Protein AF-A0A3M0CUB9-F1 (afdb_monomer)

Sequence (335 aa):
MVIRIESLTVENLRCFRGEHQLDLGRSDEPSIDVVFGSNGLGKTTLADSIQLCLTGEFDDEAPLVTYELVDELSPGEEVSAKVSAVISDSELGRRFRFTRKFQTSETRRGPVNSVDSLQVEEEENGDWVSTSSSEAINTVFPLPAFKFSKLDAESSVGVDDPWGGTSWSELVEAVGEAAAQQSAARGTELPEFFANNYDLGDEMIRRINDVLPKLDERDLYEVEERQDGLVARRKEDNSPAEMAHLSAGGQLIISHAAALVAGEVMPATPPLIGDTMFGRVDRPTRERMFEVIKQADRQVLLFSFDAELEGFDISPMFKLEQAGEGRESRIASVN

Secondary structure (DSSP, 8-state):
-BEEEEEEEEEEETTEEEEEEEE---SSS--EEEEE--TTSSHHHHHHHHHHHHT---SSSS-SB-HHHHHTPPTT-EEEEEEEEEEEETTTTEEEEEEEEEEEEEEBTEEEEEEPPPEEEEEETTEEEE--HHHHHHHH--GGGHHHHEEESS--BSS--TTSSB-HHHHHHHHHHHHHHHHHHHTPPPPGGGSSHHHHHHHHHHHHHHHHHHH-TT--EEEEEETTEEEEEETTT--EE-GGGS-HHHHHHHHHHHHHHHHHHSSSBPPEEEESTTTTS-HHHHHHHHHHHHTSSS-EEEEE-HHHHTT-S---SEEEEE-TTSS-EEEEE--

InterPro domains:
  IPR027417 P-loop containing nucleoside triphosphate hydrolase [G3DSA:3.40.50.300] (4-331)
  IPR027417 P-loop containing nucleoside triphosphate hydrolase [SSF52540] (4-309)
  IPR038729 Rad50/SbcC-type AAA domain [PF13476] (7-132)

Foldseek 3Di:
DEKDFQKKWKDQFAQAHGIDMDGDPPDPAADAAEEAEDPLLCLVVRLCLVLCQLPVDDDDFDDRGYPVVQVVDDAFDKDKMKMWIWMDDPVVRKIKIKMKMKMWGQHPVGIGIDIDDIWMFIQDPNDTHTDDSLLVCLQRPPNLLCLLQEAELPEFHCADDPVHHQHVQSLLVSLLVSQVSNCVSVVHDAPPLSVDSVSSSVVLLVQLLVCLCLLDVVSQWRWDADPRTIWTAGPPPRDTDRLVRDASQVRLSSRNSSSLSSQVSHPHRHEHEYENSQVRDDPVSLQSSVVVSSPRRYHYYYYYYDVSCPPPPDDHQWYWDDDPPDSHIDIDGPD

pLDDT: mean 91.47, std 7.46, range [54.34, 98.69]

Nearest PDB structures (foldseek):
  7z03-assembly1_C  TM=7.024E-01  e=1.366E-15  Escherichia coli
  8q72-assembly1_B  TM=3.887E-01  e=4.454E-04  Escherichia coli
  4eg9-assembly1_A  TM=7.459E-01  e=1.823E-01  Staphylococcus aureus subsp. aureus NCTC 8325
  8ass-assembly1_A  TM=4.397E-01  e=9.914E-01  Rhizobium sp. AAP43
  3ew1-assembly10_F  TM=4.155E-01  e=8.821E-01  Rhizobium etli CFN 42

Structure (mmCIF, N/CA/C/O backbone):
data_AF-A0A3M0CUB9-F1
#
_entry.id   AF-A0A3M0CUB9-F1
#
loop_
_atom_site.group_PDB
_atom_site.id
_atom_site.type_symbol
_atom_site.label_atom_id
_atom_site.label_alt_id
_atom_site.label_comp_id
_atom_site.label_asym_id
_atom_site.label_entity_id
_atom_site.label_seq_id
_atom_site.pdbx_PDB_ins_code
_atom_site.Cartn_x
_atom_site.Cartn_y
_atom_site.Cartn_z
_atom_site.occupancy
_atom_site.B_iso_or_equiv
_atom_site.auth_seq_id
_atom_site.auth_comp_id
_atom_site.auth_asym_id
_atom_site.auth_atom_id
_atom_site.pdbx_PDB_model_num
ATOM 1 N N . MET A 1 1 ? -2.649 -13.417 -10.994 1.00 63.34 1 MET A N 1
ATOM 2 C CA . MET A 1 1 ? -3.192 -13.818 -9.668 1.00 63.34 1 MET A CA 1
ATOM 3 C C . MET A 1 1 ? -3.474 -12.545 -8.912 1.00 63.34 1 MET A C 1
ATOM 5 O O . MET A 1 1 ? -2.557 -11.747 -8.779 1.00 63.34 1 MET A O 1
ATOM 9 N N . VAL A 1 2 ? -4.703 -12.338 -8.438 1.00 77.94 2 VAL A N 1
ATOM 10 C CA . VAL A 1 2 ? -5.084 -11.020 -7.922 1.00 77.94 2 VAL A CA 1
ATOM 11 C C . VAL A 1 2 ? -5.425 -11.117 -6.444 1.00 77.94 2 VAL A C 1
ATOM 13 O O . VAL A 1 2 ? -6.444 -11.706 -6.071 1.00 77.94 2 VAL A O 1
ATOM 16 N N . ILE A 1 3 ? -4.560 -10.528 -5.620 1.00 92.94 3 ILE A N 1
ATOM 17 C CA . ILE A 1 3 ? -4.918 -10.106 -4.269 1.00 92.94 3 ILE A CA 1
ATOM 18 C C . ILE A 1 3 ? -5.784 -8.856 -4.379 1.00 92.94 3 ILE A C 1
ATOM 20 O O . ILE A 1 3 ? -5.477 -7.960 -5.171 1.00 92.94 3 ILE A O 1
ATOM 24 N N . ARG A 1 4 ? -6.854 -8.781 -3.586 1.00 92.69 4 ARG A N 1
ATOM 25 C CA . ARG A 1 4 ? -7.759 -7.628 -3.583 1.00 92.69 4 ARG A CA 1
ATOM 26 C C . ARG A 1 4 ? -8.090 -7.168 -2.184 1.00 92.69 4 ARG A C 1
ATOM 28 O O . ARG A 1 4 ? -8.453 -7.974 -1.344 1.00 92.69 4 ARG A O 1
ATOM 35 N N . ILE A 1 5 ? -8.046 -5.864 -1.969 1.00 95.69 5 ILE A N 1
ATOM 36 C CA . ILE A 1 5 ? -8.708 -5.184 -0.865 1.00 95.69 5 ILE A CA 1
ATOM 37 C C . ILE A 1 5 ? -10.162 -4.974 -1.296 1.00 95.69 5 ILE A C 1
ATOM 39 O O . ILE A 1 5 ? -10.448 -4.167 -2.177 1.00 95.69 5 ILE A O 1
ATOM 43 N N . GLU A 1 6 ? -11.078 -5.723 -0.697 1.00 94.75 6 GLU A N 1
ATOM 44 C CA . GLU A 1 6 ? -12.511 -5.691 -1.019 1.00 94.75 6 GLU A CA 1
ATOM 45 C C . GLU A 1 6 ? -13.264 -4.629 -0.228 1.00 94.75 6 GLU A C 1
ATOM 47 O O . GLU A 1 6 ? -14.286 -4.109 -0.665 1.00 94.75 6 GLU A O 1
ATOM 52 N N . SER A 1 7 ? -12.780 -4.306 0.968 1.00 95.81 7 SER A N 1
ATOM 53 C CA . SER A 1 7 ? -13.365 -3.226 1.746 1.00 95.81 7 SER A CA 1
ATOM 54 C C . SER A 1 7 ? -12.355 -2.593 2.677 1.00 95.81 7 SER A C 1
ATOM 56 O O . SER A 1 7 ? -11.521 -3.296 3.251 1.00 95.81 7 SER A O 1
ATOM 58 N N . LEU A 1 8 ? -12.514 -1.295 2.899 1.00 97.94 8 LEU A N 1
ATOM 59 C CA . LEU A 1 8 ? -11.805 -0.528 3.912 1.00 97.94 8 LEU A CA 1
ATOM 60 C C . LEU A 1 8 ? -12.829 0.188 4.792 1.00 97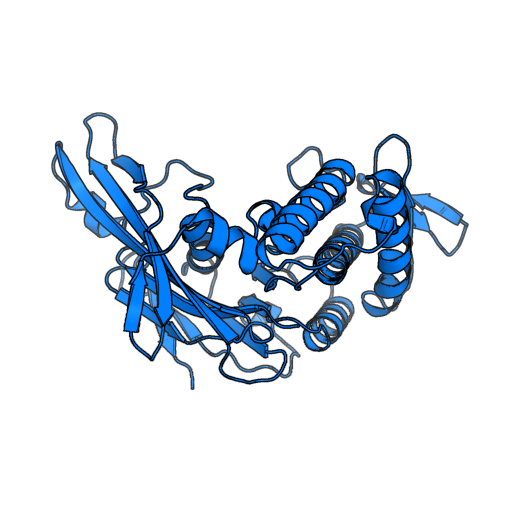.94 8 LEU A C 1
ATOM 62 O O . LEU A 1 8 ? -13.656 0.946 4.295 1.00 97.94 8 LEU A O 1
ATOM 66 N N . THR A 1 9 ? -12.773 -0.047 6.097 1.00 98.38 9 THR A N 1
ATOM 67 C CA . THR A 1 9 ? -13.603 0.632 7.095 1.00 98.38 9 THR A CA 1
ATOM 68 C C . THR A 1 9 ? -12.714 1.427 8.034 1.00 98.38 9 THR A C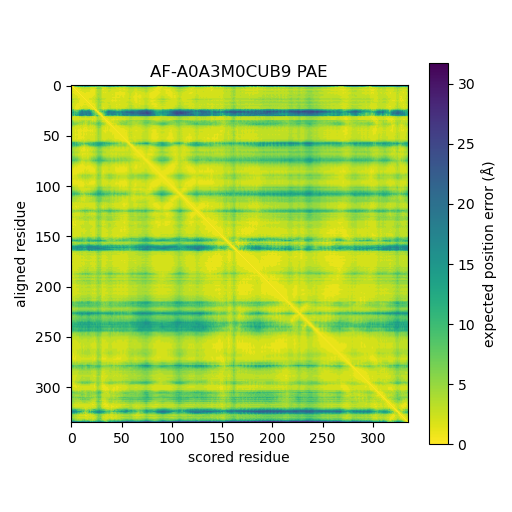 1
ATOM 70 O O . THR A 1 9 ? -11.787 0.871 8.624 1.00 98.38 9 THR A O 1
ATOM 73 N N . VAL A 1 10 ? -13.017 2.710 8.209 1.00 98.19 10 VAL A N 1
ATOM 74 C CA . VAL A 1 10 ? -12.358 3.590 9.178 1.00 98.19 10 VAL A CA 1
ATOM 75 C C . VAL A 1 10 ? -13.395 4.126 10.158 1.00 98.19 10 VAL A C 1
ATOM 77 O O . VAL A 1 10 ? -14.481 4.539 9.762 1.00 98.19 10 VAL A O 1
ATOM 80 N N . GLU A 1 11 ? -13.075 4.108 11.446 1.00 98.31 11 GLU A N 1
ATOM 81 C CA . GLU A 1 11 ? -13.929 4.638 12.506 1.00 98.31 11 GLU A CA 1
ATOM 82 C C . GLU A 1 11 ? -13.132 5.626 13.354 1.00 98.31 11 GLU A C 1
ATOM 84 O O . GLU A 1 11 ? -12.122 5.244 13.949 1.00 98.31 11 GLU A O 1
ATOM 89 N N . ASN A 1 12 ? -13.595 6.877 13.418 1.00 97.44 12 ASN A N 1
ATOM 90 C CA . ASN A 1 12 ? -12.970 7.962 14.187 1.00 97.44 12 ASN A CA 1
ATOM 91 C C . ASN A 1 12 ? -11.484 8.194 13.850 1.00 97.44 12 ASN A C 1
ATOM 93 O O . ASN A 1 12 ? -10.707 8.567 14.724 1.00 97.44 12 ASN A O 1
ATOM 97 N N . LEU A 1 13 ? -11.062 7.945 12.608 1.00 96.50 13 LEU A N 1
ATOM 98 C CA . LEU A 1 13 ? -9.662 8.035 12.190 1.00 96.50 13 LEU A CA 1
ATOM 99 C C . LEU A 1 13 ? -9.355 9.420 11.612 1.00 96.50 13 LEU A C 1
ATOM 101 O O . LEU A 1 13 ? -9.846 9.761 10.533 1.00 96.50 13 LEU A O 1
ATOM 105 N N . ARG A 1 14 ? -8.494 10.202 12.277 1.00 94.38 14 ARG A N 1
ATOM 106 C CA . ARG A 1 14 ? -8.108 11.564 11.856 1.00 94.38 14 ARG A CA 1
ATOM 107 C C . ARG A 1 14 ? -9.348 12.371 11.420 1.00 94.38 14 ARG A C 1
ATOM 109 O O . ARG A 1 14 ? -10.306 12.487 12.173 1.00 94.38 14 ARG A O 1
ATOM 116 N N . CYS A 1 15 ? -9.400 12.896 10.199 1.00 94.31 15 CYS A N 1
ATOM 117 C CA . CYS A 1 15 ? -10.545 13.686 9.729 1.00 94.31 15 CYS A CA 1
ATOM 118 C C . CYS A 1 15 ? -11.875 12.910 9.574 1.00 94.31 15 CYS A C 1
ATOM 120 O O . CYS A 1 15 ? -12.897 13.534 9.310 1.00 94.31 15 CYS A O 1
ATOM 122 N N . PHE A 1 16 ? -11.912 11.585 9.737 1.00 96.06 16 PHE A N 1
ATOM 123 C CA . PHE A 1 16 ? -13.124 10.775 9.570 1.00 96.06 16 PHE A CA 1
ATOM 124 C C . PHE A 1 16 ? -13.783 10.450 10.915 1.00 96.06 16 PHE A C 1
ATOM 126 O O . PHE A 1 16 ? -13.449 9.450 11.546 1.00 96.06 16 PHE A O 1
ATOM 133 N N . ARG A 1 17 ? -14.750 11.273 11.345 1.00 95.62 17 ARG A N 1
ATOM 134 C CA . ARG A 1 17 ? -15.575 11.002 12.538 1.00 95.62 17 ARG A CA 1
ATOM 135 C C . ARG A 1 17 ? -16.664 9.974 12.241 1.00 95.62 17 ARG A C 1
ATOM 137 O O . ARG A 1 17 ? -17.337 10.078 11.217 1.00 95.62 17 ARG A O 1
ATOM 144 N N . GLY A 1 18 ? -16.906 9.050 13.168 1.00 95.94 18 GLY A N 1
ATOM 145 C CA . GLY A 1 18 ? -17.855 7.953 12.982 1.00 95.94 18 GLY A CA 1
ATOM 146 C C . GLY A 1 18 ? -17.312 6.877 12.045 1.00 95.94 18 GLY A C 1
ATOM 147 O O . GLY A 1 18 ? -16.143 6.910 11.672 1.00 95.94 18 GLY A O 1
ATOM 148 N N . GLU A 1 19 ? -18.159 5.913 11.692 1.00 96.94 19 GLU A N 1
ATOM 149 C CA . GLU A 1 19 ? -17.799 4.798 10.813 1.00 96.94 19 GLU A CA 1
ATOM 150 C C . GLU A 1 19 ? -18.024 5.162 9.339 1.00 96.94 19 GLU A C 1
ATOM 152 O O . GLU A 1 19 ? -19.105 5.615 8.956 1.00 96.94 19 GLU A O 1
ATOM 157 N N . HIS A 1 20 ? -17.003 4.937 8.514 1.00 96.88 20 HIS A N 1
ATOM 158 C CA . HIS A 1 20 ? -17.052 5.081 7.061 1.00 96.88 20 HIS A CA 1
ATOM 159 C C . HIS A 1 20 ? -16.537 3.801 6.413 1.00 96.88 20 HIS A C 1
ATOM 161 O O . HIS A 1 20 ? -15.454 3.332 6.759 1.00 96.88 20 HIS A O 1
ATOM 167 N N . GLN A 1 21 ? -17.286 3.266 5.450 1.00 95.44 21 GLN A N 1
ATOM 168 C CA . GLN A 1 21 ? -16.942 2.047 4.720 1.00 95.44 21 GLN A CA 1
ATOM 169 C C . GLN A 1 21 ? -16.814 2.338 3.223 1.00 95.44 21 GLN A C 1
ATOM 171 O O . GLN A 1 21 ? -17.681 2.974 2.621 1.00 95.44 21 GLN A O 1
ATOM 176 N N . LEU A 1 22 ? -15.730 1.847 2.627 1.00 95.50 22 LEU A N 1
ATOM 177 C CA . LEU A 1 22 ? -15.496 1.824 1.192 1.00 95.50 22 LEU A CA 1
ATOM 178 C C . LEU A 1 22 ? -15.563 0.372 0.723 1.00 95.50 22 LEU A C 1
ATOM 180 O O . LEU A 1 22 ? -14.709 -0.425 1.103 1.00 95.50 22 LEU A O 1
ATOM 184 N N . ASP A 1 23 ? -16.548 0.046 -0.112 1.00 93.56 23 ASP A N 1
ATOM 185 C CA . ASP A 1 23 ? -16.611 -1.227 -0.839 1.00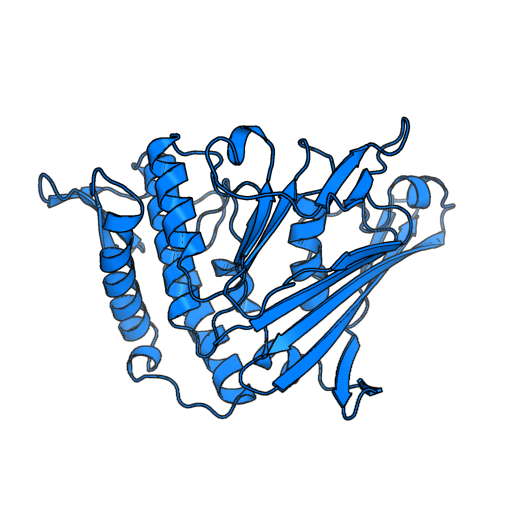 93.56 23 ASP A CA 1
ATOM 186 C C . ASP A 1 23 ? -15.824 -1.105 -2.151 1.00 93.56 23 ASP A C 1
ATOM 188 O O . ASP A 1 23 ? -16.242 -0.396 -3.074 1.00 93.56 23 ASP A O 1
ATOM 192 N N . LEU A 1 24 ? -14.686 -1.788 -2.209 1.00 92.00 24 LEU A N 1
ATOM 193 C CA . LEU A 1 24 ? -13.668 -1.744 -3.259 1.00 92.00 24 LEU A CA 1
ATOM 194 C C . LEU A 1 24 ? -13.668 -3.066 -4.050 1.00 92.00 24 LEU A C 1
ATOM 196 O O . LEU A 1 24 ? -14.335 -4.027 -3.668 1.00 92.00 24 LEU A O 1
ATOM 200 N N . GLY A 1 25 ? -12.940 -3.140 -5.166 1.00 79.38 25 GLY A N 1
ATOM 201 C CA . GLY A 1 25 ? -12.721 -4.404 -5.876 1.00 79.38 25 GLY A CA 1
ATOM 202 C C . GLY A 1 25 ? -13.998 -5.035 -6.443 1.00 79.38 25 GLY A C 1
ATOM 203 O O . GLY A 1 25 ? -14.136 -6.256 -6.443 1.00 79.38 25 GLY A O 1
ATOM 204 N N . ARG A 1 26 ? -14.953 -4.217 -6.918 1.00 68.25 26 ARG A N 1
ATOM 205 C CA . ARG A 1 26 ? -16.308 -4.652 -7.335 1.00 68.25 26 ARG A CA 1
ATOM 206 C C . ARG A 1 26 ? -16.363 -5.549 -8.588 1.00 68.25 26 ARG A C 1
ATOM 208 O O . ARG A 1 26 ? -17.462 -5.935 -8.988 1.00 68.25 26 ARG A O 1
ATOM 215 N N . SER A 1 27 ? -15.237 -5.871 -9.224 1.00 58.53 27 SER A N 1
ATOM 216 C CA . SER A 1 27 ? -15.186 -6.715 -10.425 1.00 58.53 27 SER A CA 1
ATOM 217 C C . SER A 1 27 ? -14.168 -7.841 -10.315 1.00 58.53 27 SER A C 1
ATOM 219 O O . SER A 1 27 ? -13.105 -7.671 -9.725 1.00 58.53 27 SER A O 1
ATOM 221 N N . ASP A 1 28 ? -14.453 -8.949 -10.999 1.00 54.34 28 ASP A N 1
ATOM 222 C CA . ASP A 1 28 ? -13.533 -10.079 -11.152 1.00 54.34 28 ASP A CA 1
ATOM 223 C C . ASP A 1 28 ? -12.343 -9.816 -12.091 1.00 54.34 28 ASP A C 1
ATOM 225 O O . ASP A 1 28 ? -11.442 -10.649 -12.172 1.00 54.34 28 ASP A O 1
ATOM 229 N N . GLU A 1 29 ? -12.279 -8.646 -12.726 1.00 57.09 29 GLU A N 1
ATOM 230 C CA . GLU A 1 29 ? -11.161 -8.192 -13.565 1.00 57.09 29 GLU A CA 1
ATOM 231 C C . GLU A 1 29 ? -10.229 -7.230 -12.798 1.00 57.09 29 GLU A C 1
ATOM 233 O O . GLU A 1 29 ? -10.653 -6.676 -11.776 1.00 57.09 29 GLU A O 1
ATOM 238 N N . PRO A 1 30 ? -8.969 -7.022 -13.243 1.00 62.91 30 PRO A N 1
ATOM 239 C CA . PRO A 1 30 ? -8.108 -5.962 -12.720 1.00 62.91 30 PRO A CA 1
ATOM 240 C C . PRO A 1 30 ? -8.859 -4.628 -12.690 1.00 62.91 30 PRO A C 1
ATOM 242 O O . PRO A 1 30 ? -9.276 -4.107 -13.724 1.00 62.91 30 PRO A O 1
ATOM 245 N N . SER A 1 31 ? -9.091 -4.115 -11.483 1.00 79.69 31 SER A N 1
ATOM 246 C CA . SER A 1 31 ? -9.922 -2.940 -11.251 1.00 79.69 31 SER A CA 1
ATOM 247 C C . SER A 1 31 ? -9.083 -1.783 -10.740 1.00 79.69 31 SER A C 1
ATOM 249 O O . SER A 1 31 ? -8.210 -1.949 -9.885 1.00 79.69 31 SER A O 1
ATOM 251 N N . ILE A 1 32 ? -9.385 -0.596 -11.258 1.00 90.88 32 ILE A N 1
ATOM 252 C CA . ILE A 1 32 ? -8.912 0.657 -10.688 1.00 90.88 32 ILE A CA 1
ATOM 253 C C . ILE A 1 32 ? -10.068 1.244 -9.875 1.00 90.88 32 ILE A C 1
ATOM 255 O O . ILE A 1 32 ? -11.033 1.757 -10.443 1.00 90.88 32 ILE A O 1
ATOM 259 N N . ASP A 1 33 ? -9.976 1.160 -8.551 1.00 92.69 33 ASP A N 1
ATOM 260 C CA . ASP A 1 33 ? -10.924 1.793 -7.640 1.00 92.69 33 ASP A CA 1
ATOM 261 C C . ASP A 1 33 ? -10.432 3.212 -7.327 1.00 92.69 33 ASP A C 1
ATOM 263 O O . ASP A 1 33 ? -9.334 3.409 -6.804 1.00 92.69 33 ASP A O 1
ATOM 267 N N . VAL A 1 34 ? -11.237 4.223 -7.655 1.00 93.81 34 VAL A N 1
ATOM 268 C CA . VAL A 1 34 ? -10.845 5.633 -7.504 1.00 93.81 34 VAL A CA 1
ATOM 269 C C . VAL A 1 34 ? -11.610 6.293 -6.359 1.00 93.81 34 VAL A C 1
ATOM 271 O O . VAL A 1 34 ? -12.845 6.353 -6.361 1.00 93.81 34 VAL A O 1
ATOM 274 N N . VAL A 1 35 ? -10.857 6.862 -5.418 1.00 94.56 35 VAL A N 1
ATOM 275 C CA . VAL A 1 35 ? -11.329 7.752 -4.354 1.00 94.56 35 VAL A CA 1
ATOM 276 C C . VAL A 1 35 ? -10.819 9.155 -4.658 1.00 94.56 35 VAL A C 1
ATOM 278 O O . VAL A 1 35 ? -9.614 9.401 -4.625 1.00 94.56 35 VAL A O 1
ATOM 281 N N . PHE A 1 36 ? -11.717 10.095 -4.951 1.00 93.06 36 PHE A N 1
ATOM 282 C CA . PHE A 1 36 ? -11.310 11.453 -5.311 1.00 93.06 36 PHE A CA 1
ATOM 283 C C . PHE A 1 36 ? -11.685 12.496 -4.263 1.00 93.06 36 PHE A C 1
ATOM 285 O O . PHE A 1 36 ? -12.723 12.409 -3.610 1.00 93.06 36 PHE A O 1
ATOM 292 N N . GLY A 1 37 ? -10.852 13.524 -4.121 1.00 91.44 37 GLY A N 1
ATOM 293 C CA . GLY A 1 37 ? -11.132 14.656 -3.245 1.00 91.44 37 GLY A CA 1
ATOM 294 C C . GLY A 1 37 ? -10.062 15.737 -3.314 1.00 91.44 37 GLY A C 1
ATOM 295 O O . GLY A 1 37 ? -8.914 15.482 -3.678 1.00 91.44 37 GLY A O 1
ATOM 296 N N . SER A 1 38 ? -10.416 16.959 -2.925 1.00 88.88 38 SER A N 1
ATOM 297 C CA . SER A 1 38 ? -9.458 18.062 -2.793 1.00 88.88 38 SER A CA 1
ATOM 298 C C . SER A 1 38 ? -8.366 17.761 -1.758 1.00 88.88 38 SER A C 1
ATOM 300 O O . SER A 1 38 ? -8.463 16.836 -0.944 1.00 88.88 38 SER A O 1
ATOM 302 N N . ASN A 1 39 ? -7.286 18.540 -1.784 1.00 87.06 39 ASN A N 1
ATOM 303 C CA . ASN A 1 39 ? -6.223 18.427 -0.785 1.00 87.06 39 ASN A CA 1
ATOM 304 C C . ASN A 1 39 ? -6.760 18.728 0.619 1.00 87.06 39 ASN A C 1
ATOM 306 O O . ASN A 1 39 ? -7.607 19.602 0.790 1.00 87.06 39 ASN A O 1
ATOM 310 N N . GLY A 1 40 ? -6.277 17.977 1.610 1.00 87.62 40 GLY A N 1
ATOM 311 C CA . GLY A 1 40 ? -6.705 18.107 3.006 1.00 87.62 40 GLY A CA 1
ATOM 312 C C . GLY A 1 40 ? -7.999 17.373 3.380 1.00 87.62 40 GLY A C 1
ATOM 313 O O . GLY A 1 40 ? -8.340 17.370 4.554 1.00 87.62 40 GLY A O 1
ATOM 314 N N . LEU A 1 41 ? -8.690 16.711 2.441 1.00 93.31 41 LEU A N 1
ATOM 315 C CA . LEU A 1 41 ? -9.924 15.951 2.728 1.00 93.31 41 LEU A CA 1
ATOM 316 C C . LEU A 1 41 ? -9.688 14.489 3.161 1.00 93.31 41 LEU A C 1
ATOM 318 O O . LEU A 1 41 ? -10.613 13.685 3.142 1.00 93.31 41 LEU A O 1
ATOM 322 N N . GLY A 1 42 ? -8.448 14.116 3.500 1.00 93.38 42 GLY A N 1
ATOM 323 C CA . GLY A 1 42 ? -8.147 12.787 4.049 1.00 93.38 42 GLY A CA 1
ATOM 324 C C . GLY A 1 42 ? -7.785 11.688 3.045 1.00 93.38 42 GLY A C 1
ATOM 325 O O . GLY A 1 42 ? -7.796 10.523 3.422 1.00 93.38 42 GLY A O 1
ATOM 326 N N . LYS A 1 43 ? -7.423 12.021 1.798 1.00 94.31 43 LYS A N 1
ATOM 327 C CA . LYS A 1 43 ? -6.936 11.044 0.796 1.00 94.31 43 LYS A CA 1
ATOM 328 C C . LYS A 1 43 ? -5.779 10.187 1.322 1.00 94.31 43 LYS A C 1
ATOM 330 O O . LYS A 1 43 ? -5.935 8.981 1.471 1.00 94.31 43 LYS A O 1
ATOM 335 N N . THR A 1 44 ? -4.688 10.844 1.710 1.00 93.56 44 THR A N 1
ATOM 336 C CA . THR A 1 44 ? -3.508 10.218 2.320 1.00 93.56 44 THR A CA 1
ATOM 337 C C . THR A 1 44 ? -3.875 9.459 3.593 1.00 93.56 44 THR A C 1
ATOM 339 O O . THR A 1 44 ? -3.429 8.344 3.789 1.00 93.56 44 THR A O 1
ATOM 342 N N . THR A 1 45 ? -4.806 9.977 4.409 1.00 94.94 45 THR A N 1
ATOM 343 C CA . THR A 1 45 ? -5.309 9.245 5.589 1.00 94.94 45 THR A CA 1
ATOM 344 C C . THR A 1 45 ? -5.941 7.901 5.222 1.00 94.94 45 THR A C 1
ATOM 346 O O . THR A 1 45 ? -5.698 6.921 5.918 1.00 94.94 45 THR A O 1
ATOM 349 N N . LEU A 1 46 ? -6.740 7.826 4.153 1.00 96.56 46 LEU A N 1
ATOM 350 C CA . LEU A 1 46 ? -7.320 6.557 3.706 1.00 96.56 46 LEU A CA 1
ATOM 351 C C . LEU A 1 46 ? -6.263 5.634 3.090 1.00 96.56 46 LEU A C 1
ATOM 353 O O . LEU A 1 46 ? -6.255 4.449 3.420 1.00 96.56 46 LEU A O 1
ATOM 357 N N . ALA A 1 47 ? -5.355 6.162 2.265 1.00 95.06 47 ALA A N 1
ATOM 358 C CA . ALA A 1 47 ? -4.245 5.391 1.702 1.00 95.06 47 ALA A CA 1
ATOM 359 C C . ALA A 1 47 ? -3.368 4.773 2.809 1.00 95.06 47 ALA A C 1
ATOM 361 O O . ALA A 1 47 ? -3.138 3.563 2.830 1.00 95.06 47 ALA A O 1
ATOM 362 N N . ASP A 1 48 ? -2.964 5.588 3.785 1.00 94.62 48 ASP A N 1
ATOM 363 C CA . ASP A 1 48 ? -2.152 5.192 4.938 1.00 94.62 48 ASP A CA 1
ATOM 364 C C . ASP A 1 48 ? -2.884 4.226 5.861 1.00 94.62 48 ASP A C 1
ATOM 366 O O . ASP A 1 48 ? -2.252 3.381 6.488 1.00 94.62 48 ASP A O 1
ATOM 370 N N . SER A 1 49 ? -4.215 4.320 5.955 1.00 96.62 49 SER A N 1
ATOM 371 C CA . SER A 1 49 ? -4.988 3.482 6.874 1.00 96.62 49 SER A CA 1
ATOM 372 C C . SER A 1 49 ? -4.825 1.985 6.587 1.00 96.62 49 SER A C 1
ATOM 374 O O . SER A 1 49 ? -4.864 1.184 7.519 1.00 96.62 49 SER A O 1
ATOM 376 N N . ILE A 1 50 ? -4.569 1.600 5.331 1.00 96.56 50 ILE A N 1
ATOM 377 C CA . ILE A 1 50 ? -4.296 0.208 4.950 1.00 96.56 50 ILE A CA 1
ATOM 378 C C . ILE A 1 50 ? -2.971 -0.254 5.571 1.00 96.56 50 ILE A C 1
ATOM 380 O O . ILE A 1 50 ? -2.933 -1.285 6.245 1.00 96.56 50 ILE A O 1
ATOM 384 N N . GLN A 1 51 ? -1.904 0.534 5.408 1.00 95.50 51 GLN A N 1
ATOM 385 C CA . GLN A 1 51 ? -0.602 0.269 6.025 1.00 95.50 51 GLN A CA 1
ATOM 386 C C . GLN A 1 51 ? -0.715 0.265 7.549 1.00 95.50 51 GLN A C 1
ATOM 388 O O . GLN A 1 51 ? -0.354 -0.721 8.182 1.00 95.50 51 GLN A O 1
ATOM 393 N N . LEU A 1 52 ? -1.332 1.294 8.128 1.00 95.44 52 LEU A N 1
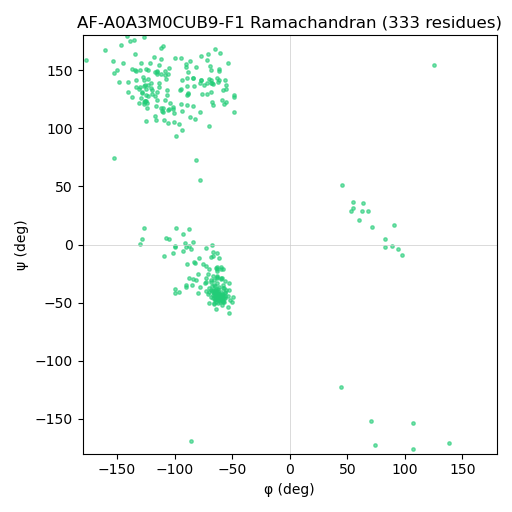ATOM 394 C CA . LEU A 1 52 ? -1.588 1.406 9.561 1.00 95.44 52 LEU A CA 1
ATOM 395 C C . LEU A 1 52 ? -2.362 0.193 10.108 1.00 95.44 52 LEU A C 1
ATOM 397 O O . LEU A 1 52 ? -2.068 -0.289 11.201 1.00 95.44 52 LEU A O 1
ATOM 401 N N . CYS A 1 53 ? -3.334 -0.341 9.364 1.00 97.56 53 CYS A N 1
ATOM 402 C CA . CYS A 1 53 ? -4.064 -1.543 9.758 1.00 97.56 53 CYS A CA 1
ATOM 403 C C . CYS A 1 53 ? -3.144 -2.773 9.811 1.00 97.56 53 CYS A C 1
ATOM 405 O O . CYS A 1 53 ? -3.188 -3.530 10.783 1.00 97.56 53 CYS A O 1
ATOM 407 N N . LEU A 1 54 ? -2.278 -2.971 8.814 1.00 97.06 54 LEU A N 1
ATOM 408 C CA . LEU A 1 54 ? -1.449 -4.176 8.698 1.00 97.06 54 LEU A CA 1
ATOM 409 C C . LEU A 1 54 ? -0.143 -4.117 9.504 1.00 97.06 54 LEU A C 1
ATOM 411 O O . LEU A 1 54 ? 0.253 -5.129 10.082 1.00 97.06 54 LEU A O 1
ATOM 415 N N . THR A 1 55 ? 0.486 -2.949 9.631 1.00 94.94 55 THR A N 1
ATOM 416 C CA . THR A 1 55 ? 1.761 -2.762 10.347 1.00 94.94 55 THR A CA 1
ATOM 417 C C . THR A 1 55 ? 1.541 -2.206 11.755 1.00 94.94 55 THR A C 1
ATOM 419 O O . THR A 1 55 ? 2.105 -2.718 12.723 1.00 94.94 55 THR A O 1
ATOM 422 N N . GLY A 1 56 ? 0.625 -1.245 11.911 1.00 94.19 56 GLY A N 1
ATOM 423 C CA . GLY A 1 56 ? 0.483 -0.420 13.121 1.00 94.19 56 GLY A CA 1
ATOM 424 C C . GLY A 1 56 ? 1.439 0.758 13.178 1.00 94.19 56 GLY A C 1
ATOM 425 O O . GLY A 1 56 ? 1.492 1.437 14.199 1.00 94.19 56 GLY A O 1
ATOM 426 N N . GLU A 1 57 ? 2.200 0.965 12.112 1.00 90.12 57 GLU A N 1
ATOM 427 C CA . GLU A 1 57 ? 3.148 2.059 11.971 1.00 90.12 57 GLU A CA 1
ATOM 428 C C . GLU A 1 57 ? 2.446 3.284 11.382 1.00 90.12 57 GLU A C 1
ATOM 430 O O . GLU A 1 57 ? 1.488 3.163 10.614 1.00 90.12 57 GLU A O 1
ATOM 435 N N . PHE A 1 58 ? 2.920 4.463 11.774 1.00 83.00 58 PHE A N 1
ATOM 436 C CA . PHE A 1 58 ? 2.437 5.758 11.312 1.00 83.00 58 PHE A CA 1
ATOM 437 C C . PHE A 1 58 ? 3.586 6.772 11.341 1.00 83.00 58 PHE A C 1
ATOM 439 O O . PHE A 1 58 ? 4.497 6.658 12.162 1.00 83.00 58 PHE A O 1
ATOM 446 N N . ASP A 1 59 ? 3.527 7.753 10.442 1.00 74.94 59 ASP A N 1
ATOM 447 C CA . ASP A 1 59 ? 4.678 8.598 10.090 1.00 74.94 59 ASP A CA 1
ATOM 448 C C . ASP A 1 59 ? 4.816 9.883 10.932 1.00 74.94 59 ASP A C 1
ATOM 450 O O . ASP A 1 59 ? 5.731 10.679 10.714 1.00 74.94 59 ASP A O 1
ATOM 454 N N . ASP A 1 60 ? 3.927 10.123 11.901 1.00 83.44 60 ASP A N 1
ATOM 455 C CA . ASP A 1 60 ? 3.907 11.359 12.695 1.00 83.44 60 ASP A CA 1
ATOM 456 C C . ASP A 1 60 ? 3.448 11.140 14.144 1.00 83.44 60 ASP A C 1
ATOM 458 O O . ASP A 1 60 ? 3.018 10.064 14.516 1.00 83.44 60 ASP A O 1
ATOM 462 N N . GLU A 1 61 ? 3.543 12.156 15.003 1.00 84.50 61 GLU A N 1
ATOM 463 C CA . GLU A 1 61 ? 3.012 12.095 16.378 1.00 84.50 61 GLU A CA 1
ATOM 464 C C . GLU A 1 61 ? 1.572 12.636 16.475 1.00 84.50 61 GLU A C 1
ATOM 466 O O . GLU A 1 61 ? 1.057 12.853 17.575 1.00 84.50 61 GLU A O 1
ATOM 471 N N . ALA A 1 62 ? 0.909 12.907 15.344 1.00 89.62 62 ALA A N 1
ATOM 472 C CA . ALA A 1 62 ? -0.422 13.493 15.366 1.00 89.62 62 ALA A CA 1
ATOM 473 C C . ALA A 1 62 ? -1.444 12.487 15.925 1.00 89.62 62 ALA A C 1
ATOM 475 O O . ALA A 1 62 ? -1.290 11.276 15.752 1.00 89.62 62 ALA A O 1
ATOM 476 N N . PRO A 1 63 ? -2.516 12.959 16.584 1.00 91.88 63 PRO A N 1
ATOM 477 C CA . PRO A 1 63 ? -3.603 12.094 17.018 1.00 91.88 63 PRO A CA 1
ATOM 478 C C . PRO A 1 63 ? -4.106 11.165 15.908 1.00 91.88 63 PRO A C 1
ATOM 480 O O . PRO A 1 63 ? -4.456 11.617 14.815 1.00 91.88 63 PRO A O 1
ATOM 483 N N . LEU A 1 64 ? -4.150 9.862 16.197 1.00 93.50 64 LEU A N 1
ATOM 484 C CA . LEU A 1 64 ? -4.759 8.879 15.296 1.00 93.50 64 LEU A CA 1
ATOM 485 C C . LEU A 1 64 ? -6.284 8.994 15.317 1.00 93.50 64 LEU A C 1
ATOM 487 O O . LEU A 1 64 ? -6.940 8.782 14.296 1.00 93.50 64 LEU A O 1
ATOM 491 N N . VAL A 1 65 ? -6.844 9.355 16.472 1.00 95.88 65 VAL A N 1
ATOM 492 C CA . VAL A 1 65 ? -8.277 9.590 16.625 1.00 95.88 65 VAL A CA 1
ATOM 493 C C . VAL A 1 65 ? -8.654 10.989 16.142 1.00 95.88 65 VAL A C 1
ATOM 495 O O . VAL A 1 65 ? -7.839 11.911 16.165 1.00 95.88 65 VAL A O 1
ATOM 498 N N . THR A 1 66 ? -9.898 11.152 15.694 1.00 94.56 66 THR A N 1
ATOM 499 C CA . THR A 1 66 ? -10.444 12.427 15.231 1.00 94.56 66 THR A CA 1
ATOM 500 C C . THR A 1 66 ? -10.174 13.582 16.180 1.00 94.56 66 THR A C 1
ATOM 502 O O . THR A 1 66 ? -10.489 13.502 17.365 1.00 94.56 66 THR A O 1
ATOM 505 N N . TYR A 1 67 ? -9.633 14.673 15.629 1.00 90.00 67 TYR A N 1
ATOM 506 C CA . TYR A 1 67 ? -9.208 15.851 16.385 1.00 90.00 67 TYR A CA 1
ATOM 507 C C . TYR A 1 67 ? -10.323 16.399 17.271 1.00 90.00 67 TYR A C 1
ATOM 509 O O . TYR A 1 67 ? -10.091 16.654 18.441 1.00 90.00 67 TYR A O 1
ATOM 517 N N . GLU A 1 68 ? -11.541 16.500 16.749 1.00 91.31 68 GLU A N 1
ATOM 518 C CA . GLU A 1 68 ? -12.703 16.977 17.493 1.00 91.31 68 GLU A CA 1
ATOM 519 C C . GLU A 1 68 ? -13.033 16.084 18.701 1.00 91.31 68 GL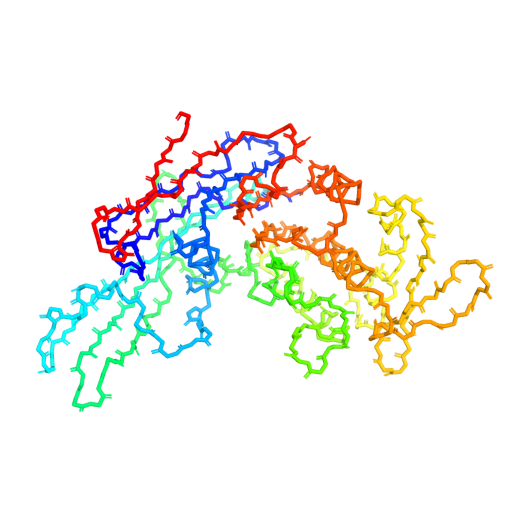U A C 1
ATOM 521 O O . GLU A 1 68 ? -13.402 16.597 19.750 1.00 91.31 68 GLU A O 1
ATOM 526 N N . LEU A 1 69 ? -12.857 14.761 18.592 1.00 94.50 69 LEU A N 1
ATOM 527 C CA . LEU A 1 69 ? -13.047 13.845 19.724 1.00 94.50 69 LEU A CA 1
ATOM 528 C C . LEU A 1 69 ? -11.918 13.959 20.753 1.00 94.50 69 LEU A C 1
ATOM 530 O O . LEU A 1 69 ? -12.149 13.759 21.941 1.00 94.50 69 LEU A O 1
ATOM 534 N N . VAL A 1 70 ? -10.703 14.266 20.301 1.00 93.56 70 VAL A N 1
ATOM 535 C CA . VAL A 1 70 ? -9.541 14.482 21.172 1.00 93.56 70 VAL A CA 1
ATOM 536 C C . VAL A 1 70 ? -9.658 15.817 21.910 1.00 93.56 70 VAL A C 1
ATOM 538 O O . VAL A 1 70 ? -9.393 15.871 23.105 1.00 93.56 70 VAL A O 1
ATOM 541 N N . ASP A 1 71 ? -10.132 16.868 21.240 1.00 91.56 71 ASP A N 1
ATOM 542 C CA . ASP A 1 71 ? -10.381 18.192 21.828 1.00 91.56 71 ASP A CA 1
ATOM 543 C C . ASP A 1 71 ? -11.474 18.152 22.920 1.00 91.56 71 ASP A C 1
ATOM 545 O O . ASP A 1 71 ? -11.520 19.023 23.792 1.00 91.56 71 ASP A O 1
ATOM 549 N N . GLU A 1 72 ? -12.353 17.144 22.884 1.00 93.50 72 GLU A N 1
ATOM 550 C CA . GLU A 1 72 ? -13.378 16.880 23.901 1.00 93.50 72 GLU A CA 1
ATOM 551 C C . GLU A 1 72 ? -12.814 16.179 25.162 1.00 93.50 72 GLU A C 1
ATOM 553 O O . GLU A 1 72 ? -13.513 16.120 26.178 1.00 93.50 72 GLU A O 1
ATOM 558 N N . LEU A 1 73 ? -11.568 15.678 25.141 1.00 93.44 73 LEU A N 1
ATOM 559 C CA . LEU A 1 73 ? -10.971 14.930 26.254 1.00 93.44 73 LEU A CA 1
ATOM 560 C C . LEU A 1 73 ? -10.509 15.821 27.413 1.00 93.44 73 LEU A C 1
ATOM 562 O O . LEU A 1 73 ? -9.865 16.859 27.253 1.00 93.44 73 LEU A O 1
ATOM 566 N N . SER A 1 74 ? -10.726 15.325 28.627 1.00 92.38 74 SER A N 1
ATOM 567 C CA . SER A 1 74 ? -10.045 15.787 29.835 1.00 92.38 74 SER A CA 1
ATOM 568 C C . SER A 1 74 ? -8.755 14.990 30.086 1.00 92.38 74 SER A C 1
ATOM 570 O O . SER A 1 74 ? -8.660 13.824 29.705 1.00 92.38 74 SER A O 1
ATOM 572 N N . PRO A 1 75 ? -7.756 15.547 30.803 1.00 89.94 75 PRO A N 1
ATOM 573 C CA . PRO A 1 75 ? -6.532 14.813 31.122 1.00 89.94 75 PRO A CA 1
ATOM 574 C C . PRO A 1 75 ? -6.800 13.486 31.848 1.00 89.94 75 PRO A C 1
ATOM 576 O O . PRO A 1 75 ? -7.357 13.475 32.949 1.00 89.94 75 PRO A O 1
ATOM 579 N N . GLY A 1 76 ? -6.326 12.385 31.265 1.00 89.69 76 GLY A N 1
ATOM 580 C CA . GLY A 1 76 ? -6.555 11.017 31.738 1.00 89.69 76 GLY A CA 1
ATOM 581 C C . GLY A 1 76 ? -7.739 10.299 31.084 1.00 89.69 76 GLY A C 1
ATOM 582 O O . GLY A 1 76 ? -7.939 9.123 31.375 1.00 89.69 76 GLY A O 1
ATOM 583 N N . GLU A 1 77 ? -8.500 10.976 30.223 1.00 93.75 77 GLU A N 1
ATOM 584 C CA . GLU A 1 77 ? -9.493 10.353 29.350 1.00 93.75 77 GLU A CA 1
ATOM 585 C C . GLU A 1 77 ? -8.846 9.883 28.041 1.00 93.75 77 GLU A C 1
ATOM 587 O O . GLU A 1 77 ? -7.782 10.358 27.629 1.00 93.75 77 GLU A O 1
ATOM 592 N N . GLU A 1 78 ? -9.504 8.927 27.394 1.00 95.31 78 GLU A N 1
ATOM 593 C CA . GLU A 1 78 ? -9.080 8.344 26.128 1.00 95.31 78 GLU A CA 1
ATOM 594 C C . GLU A 1 78 ? -10.272 8.173 25.190 1.00 95.31 78 GLU A C 1
ATOM 596 O O . GLU A 1 78 ? -11.409 7.964 25.621 1.00 95.31 78 GLU A O 1
ATOM 601 N N . VAL A 1 79 ? -9.992 8.229 23.895 1.00 97.31 79 VAL A N 1
ATOM 602 C CA . VAL A 1 79 ? -10.933 7.878 22.832 1.00 97.31 79 VAL A CA 1
ATOM 603 C C . VAL A 1 79 ? -10.261 6.901 21.874 1.00 97.31 79 VAL A C 1
ATOM 605 O O . VAL A 1 79 ? -9.033 6.835 21.809 1.00 97.31 79 VAL A O 1
ATOM 608 N N . SER A 1 80 ? -11.052 6.111 21.149 1.00 97.31 80 SER A N 1
ATOM 609 C CA . SER A 1 80 ? -10.550 5.075 20.246 1.00 97.31 80 SER A CA 1
ATOM 610 C C . SER A 1 80 ? -10.910 5.311 18.784 1.00 97.31 80 SER A C 1
ATOM 612 O O . SER A 1 80 ? -12.011 5.772 18.473 1.00 97.31 80 SER A O 1
ATOM 614 N N . ALA A 1 81 ? -10.017 4.868 17.904 1.00 97.81 81 ALA A N 1
ATOM 615 C CA . ALA A 1 81 ? -10.247 4.703 16.475 1.00 97.81 81 ALA A CA 1
ATOM 616 C C . ALA A 1 81 ? -10.085 3.232 16.082 1.00 97.81 81 ALA A C 1
ATOM 618 O O . ALA A 1 81 ? -9.471 2.434 16.797 1.00 97.81 81 ALA A O 1
ATOM 619 N N . LYS A 1 82 ? -10.627 2.868 14.924 1.00 98.44 82 LYS A N 1
ATOM 620 C CA . LYS A 1 82 ? -10.547 1.512 14.375 1.00 98.44 82 LYS A CA 1
ATOM 621 C C . LYS A 1 82 ? -10.332 1.590 12.873 1.00 98.44 82 LYS A C 1
ATOM 623 O O . LYS A 1 82 ? -10.965 2.395 12.198 1.00 98.44 82 LYS A O 1
ATOM 628 N N . VAL A 1 83 ? -9.481 0.716 12.353 1.00 98.50 83 VAL A N 1
ATOM 629 C CA . VAL A 1 83 ? -9.380 0.458 10.916 1.00 98.50 83 VAL A CA 1
ATOM 630 C C . VAL A 1 83 ? -9.574 -1.029 10.682 1.00 98.50 83 VAL A C 1
ATOM 632 O O . VAL A 1 83 ? -8.975 -1.851 11.380 1.00 98.50 83 VAL A O 1
ATOM 635 N N . SER A 1 84 ? -10.406 -1.374 9.706 1.00 98.50 84 SER A N 1
ATOM 636 C CA . SER A 1 84 ? -10.582 -2.746 9.248 1.00 98.50 84 SER A CA 1
ATOM 637 C C . SER A 1 84 ? -10.474 -2.832 7.734 1.00 98.50 84 SER A C 1
ATOM 639 O O . SER A 1 84 ? -11.050 -2.011 7.026 1.00 98.50 84 SER A O 1
ATOM 641 N N . ALA A 1 85 ? -9.747 -3.830 7.244 1.00 98.38 85 ALA A N 1
ATOM 642 C CA . ALA A 1 85 ? -9.631 -4.126 5.825 1.00 98.38 85 ALA A CA 1
ATOM 643 C C . ALA A 1 85 ? -9.988 -5.590 5.575 1.00 98.38 85 ALA A C 1
ATOM 645 O O . ALA A 1 85 ? -9.554 -6.473 6.315 1.00 98.38 85 ALA A O 1
ATOM 646 N N . VAL A 1 86 ? -10.764 -5.847 4.526 1.00 97.94 86 VAL A N 1
ATOM 647 C CA . VAL A 1 86 ? -11.015 -7.206 4.040 1.00 97.94 86 VAL A CA 1
ATOM 648 C C . VAL A 1 86 ? -10.178 -7.413 2.792 1.00 97.94 86 VAL A C 1
ATOM 650 O O . VAL A 1 86 ? -10.310 -6.643 1.842 1.00 97.94 86 VAL A O 1
ATOM 653 N N . ILE A 1 87 ? -9.306 -8.419 2.814 1.00 97.19 87 ILE A N 1
ATOM 654 C CA . ILE A 1 87 ? -8.394 -8.730 1.715 1.00 97.19 87 ILE A CA 1
ATOM 655 C C . ILE A 1 87 ? -8.592 -10.184 1.299 1.00 97.19 87 ILE A C 1
ATOM 657 O O . ILE A 1 87 ? -8.557 -11.083 2.144 1.00 97.19 87 ILE A O 1
ATOM 661 N N . SER A 1 88 ? -8.795 -10.417 0.008 1.00 94.69 88 SER A N 1
ATOM 662 C CA . SER A 1 88 ? -8.974 -11.743 -0.568 1.00 94.69 88 SER A CA 1
ATOM 663 C C . SER A 1 88 ? -7.835 -12.144 -1.486 1.00 94.69 88 SER A C 1
ATOM 665 O O . SER A 1 88 ? -7.137 -11.321 -2.082 1.00 94.69 88 SER A O 1
ATOM 667 N N . ASP A 1 89 ? -7.682 -13.456 -1.583 1.00 93.69 89 ASP A N 1
ATOM 668 C CA . ASP A 1 89 ? -6.834 -14.150 -2.525 1.00 93.69 89 ASP A CA 1
ATOM 669 C C . ASP A 1 89 ? -7.708 -14.996 -3.448 1.00 93.69 89 ASP A C 1
ATOM 671 O O . ASP A 1 89 ? -8.257 -16.026 -3.045 1.00 93.69 89 ASP A O 1
ATOM 675 N N . SER A 1 90 ? -7.830 -14.550 -4.697 1.00 88.56 90 SER A N 1
ATOM 676 C CA . SER A 1 90 ? -8.660 -15.215 -5.703 1.00 88.56 90 SER A CA 1
ATOM 677 C C . SER A 1 90 ? -8.148 -16.600 -6.113 1.00 88.56 90 SER A C 1
ATOM 679 O O . SER A 1 90 ? -8.952 -17.442 -6.507 1.00 88.56 90 SER A O 1
ATOM 681 N N . GLU A 1 91 ? -6.844 -16.865 -6.010 1.00 90.12 91 GLU A N 1
ATOM 682 C CA . GLU A 1 91 ? -6.260 -18.155 -6.392 1.00 90.12 91 GLU A CA 1
ATOM 683 C C . GLU A 1 91 ? -6.462 -19.203 -5.297 1.00 90.12 91 GLU A C 1
ATOM 685 O O . GLU A 1 91 ? -6.821 -20.346 -5.581 1.00 90.12 91 GLU A O 1
ATOM 690 N N . LEU A 1 92 ? -6.278 -18.802 -4.037 1.00 92.81 92 LEU A N 1
ATOM 691 C CA . LEU A 1 92 ? -6.478 -19.693 -2.893 1.00 92.81 92 LEU A CA 1
ATOM 692 C C . LEU A 1 92 ? -7.944 -19.795 -2.457 1.00 92.81 92 LEU A C 1
ATOM 694 O O . LEU A 1 92 ? -8.281 -20.686 -1.678 1.00 92.81 92 LEU A O 1
ATOM 698 N N . GLY A 1 93 ? -8.807 -18.886 -2.918 1.00 92.88 93 GLY A N 1
ATOM 699 C CA . GLY A 1 93 ? -10.187 -18.777 -2.445 1.00 92.88 93 GLY A CA 1
ATOM 700 C C . GLY A 1 93 ? -10.269 -18.426 -0.957 1.00 92.88 93 GLY A C 1
ATOM 701 O O . GLY A 1 93 ? -11.210 -18.841 -0.283 1.00 92.88 93 GLY A O 1
ATOM 702 N N . ARG A 1 94 ? -9.263 -17.711 -0.437 1.00 94.56 94 ARG A N 1
ATOM 703 C CA . ARG A 1 94 ? -9.152 -17.323 0.976 1.00 94.56 94 ARG A CA 1
ATOM 704 C C . ARG A 1 94 ? -9.475 -15.849 1.136 1.00 94.56 94 ARG A C 1
ATOM 706 O O . ARG A 1 94 ? -9.150 -15.033 0.273 1.00 94.56 94 ARG A O 1
ATOM 713 N N . ARG A 1 95 ? -10.079 -15.498 2.265 1.00 96.94 95 ARG A N 1
ATOM 714 C CA . ARG A 1 95 ? -10.476 -14.126 2.568 1.00 96.94 95 ARG A CA 1
ATOM 715 C C . ARG A 1 95 ? -10.213 -13.823 4.028 1.00 96.94 95 ARG A C 1
ATOM 717 O O . ARG A 1 95 ? -10.618 -14.582 4.902 1.00 96.94 95 ARG A O 1
ATOM 724 N N . PHE A 1 96 ? -9.562 -12.696 4.276 1.00 98.25 96 PHE A N 1
ATOM 725 C CA . PHE A 1 96 ? -9.123 -12.295 5.602 1.00 98.25 96 PHE A CA 1
ATOM 726 C C . PHE A 1 96 ? -9.689 -10.932 5.964 1.00 98.25 96 PHE A C 1
ATOM 728 O O . PHE A 1 96 ? -9.665 -10.007 5.154 1.00 98.25 96 PHE A O 1
ATOM 735 N N . ARG A 1 97 ? -10.150 -10.788 7.204 1.00 98.62 97 ARG A N 1
ATOM 736 C CA . ARG A 1 97 ? -10.485 -9.506 7.811 1.00 98.62 97 ARG A CA 1
ATOM 737 C C . ARG A 1 97 ? -9.390 -9.137 8.791 1.00 98.62 97 ARG A C 1
ATOM 739 O O . ARG A 1 97 ? -9.213 -9.788 9.816 1.00 98.62 97 ARG A O 1
ATOM 746 N N . PHE A 1 98 ? -8.714 -8.041 8.500 1.00 98.69 98 PHE A N 1
ATOM 747 C CA . PHE A 1 98 ? -7.759 -7.397 9.384 1.00 98.69 98 PHE A CA 1
ATOM 748 C C . PHE A 1 98 ? -8.482 -6.307 10.163 1.00 98.69 98 PHE A C 1
ATOM 750 O O . PHE A 1 98 ? -9.255 -5.542 9.590 1.00 98.69 98 PHE A O 1
ATOM 757 N N . THR A 1 99 ? -8.267 -6.239 11.473 1.00 98.69 99 THR A N 1
ATOM 758 C CA . THR A 1 99 ? -8.813 -5.178 12.323 1.00 98.69 99 THR A CA 1
ATOM 759 C C . THR A 1 99 ? -7.755 -4.703 13.299 1.00 98.69 99 THR A C 1
ATOM 761 O O . THR A 1 99 ? -7.203 -5.491 14.068 1.00 98.69 99 THR A O 1
ATOM 764 N N . ARG A 1 100 ? -7.520 -3.393 13.320 1.00 98.00 100 ARG A N 1
ATOM 765 C CA . ARG A 1 100 ? -6.657 -2.747 14.305 1.00 98.00 100 ARG A CA 1
ATOM 766 C C . ARG A 1 100 ? -7.403 -1.629 15.012 1.00 98.00 100 ARG A C 1
ATOM 768 O O . ARG A 1 100 ? -8.148 -0.873 14.388 1.00 98.00 100 ARG A O 1
ATOM 775 N N . LYS A 1 101 ? -7.212 -1.562 16.327 1.00 98.00 101 LYS A N 1
ATOM 776 C CA . LYS A 1 101 ? -7.726 -0.496 17.182 1.00 98.00 101 LYS A CA 1
ATOM 777 C C . LYS A 1 101 ? -6.577 0.386 17.641 1.00 98.00 101 LYS A C 1
ATOM 779 O O . LYS A 1 101 ? -5.444 -0.068 17.793 1.00 98.00 101 LYS A O 1
ATOM 784 N N . PHE A 1 102 ? -6.904 1.646 17.849 1.00 94.81 102 PHE A N 1
ATOM 785 C CA . PHE A 1 102 ? -5.987 2.687 18.277 1.00 94.81 102 PHE A CA 1
ATOM 786 C C . PHE A 1 102 ? -6.659 3.455 19.398 1.00 94.81 102 PHE A C 1
ATOM 788 O O . PHE A 1 102 ? -7.885 3.598 19.392 1.00 94.81 102 PHE A O 1
ATOM 795 N N . GLN A 1 103 ? -5.874 3.981 20.328 1.00 95.25 103 GLN A N 1
ATOM 796 C CA . GLN A 1 103 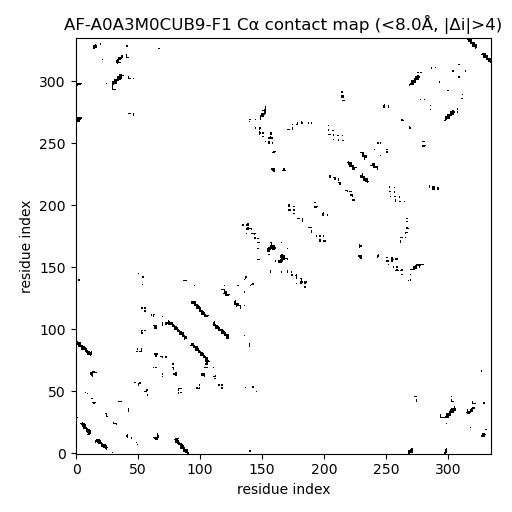? -6.382 4.897 21.338 1.00 95.25 103 GLN A CA 1
ATOM 797 C C . GLN A 1 103 ? -5.550 6.172 21.322 1.00 95.25 103 GLN A C 1
ATOM 799 O O . GLN A 1 103 ? -4.333 6.128 21.158 1.00 95.25 103 GLN A O 1
ATOM 804 N N . THR A 1 104 ? -6.207 7.310 21.509 1.00 95.69 104 THR A N 1
ATOM 805 C CA . THR A 1 104 ? -5.545 8.579 21.805 1.00 95.69 104 THR A CA 1
ATOM 806 C C . THR A 1 104 ? -5.974 9.000 23.202 1.00 95.69 104 THR A C 1
ATOM 808 O O . THR A 1 104 ? -7.167 9.099 23.489 1.00 95.69 104 THR A O 1
ATOM 811 N N . SER A 1 105 ? -4.992 9.226 24.071 1.00 93.88 105 SER A N 1
ATOM 812 C CA . SER A 1 105 ? -5.195 9.641 25.461 1.00 93.88 105 SER A CA 1
ATOM 813 C C . SER A 1 105 ? -4.673 11.054 25.679 1.00 93.88 105 SER A C 1
ATOM 815 O O . SER A 1 105 ? -3.572 11.382 25.234 1.00 93.88 105 SER A O 1
ATOM 817 N N . GLU A 1 106 ? -5.438 11.893 26.379 1.00 93.31 106 GLU A N 1
ATOM 818 C CA . GLU A 1 106 ? -4.997 13.252 26.693 1.00 93.31 106 GLU A CA 1
ATOM 819 C C . GLU A 1 106 ? -4.115 13.238 27.945 1.00 93.31 106 GLU A C 1
ATOM 821 O O . GLU A 1 106 ? -4.537 12.860 29.046 1.00 93.31 106 GLU A O 1
ATOM 826 N N . THR A 1 107 ? -2.862 13.668 27.793 1.00 90.19 107 THR A N 1
ATOM 827 C CA . THR A 1 107 ? -1.903 13.761 28.898 1.00 90.19 107 THR A CA 1
ATOM 828 C C . THR A 1 107 ? -1.582 15.217 29.218 1.00 90.19 107 THR A C 1
ATOM 830 O O . THR A 1 107 ? -1.831 16.130 28.445 1.00 90.19 107 THR A O 1
ATOM 833 N N . ARG A 1 108 ? -0.903 15.480 30.342 1.00 87.69 108 ARG A N 1
ATOM 834 C CA . ARG A 1 108 ? -0.435 16.847 30.666 1.00 87.69 108 ARG A CA 1
ATOM 835 C C . ARG A 1 108 ? 0.549 17.439 29.645 1.00 87.69 108 ARG A C 1
ATOM 837 O O . ARG A 1 108 ? 0.906 18.607 29.777 1.00 87.69 108 ARG A O 1
ATOM 844 N N . ARG A 1 109 ? 1.068 16.628 28.719 1.00 86.69 109 ARG A N 1
ATOM 845 C CA . ARG A 1 109 ? 2.009 17.030 27.666 1.00 86.69 109 ARG A CA 1
ATOM 846 C C . ARG A 1 109 ? 1.357 17.055 26.278 1.00 86.69 109 ARG A C 1
ATOM 848 O O . ARG A 1 109 ? 2.073 17.302 25.316 1.00 86.69 109 ARG A O 1
ATOM 855 N N . GLY A 1 110 ? 0.045 16.833 26.199 1.00 87.25 110 GLY A N 1
ATOM 856 C CA . GLY A 1 110 ? -0.706 16.675 24.960 1.00 87.25 110 GLY A CA 1
ATOM 857 C C . GLY A 1 110 ? -1.139 15.225 24.707 1.00 87.25 110 GLY A C 1
ATOM 858 O O . GLY A 1 110 ? -0.893 14.348 25.553 1.00 87.25 110 GLY A O 1
ATOM 859 N N . PRO A 1 111 ? -1.768 14.976 23.550 1.00 90.19 111 PRO A N 1
ATOM 860 C CA . PRO A 1 111 ? -2.297 13.672 23.185 1.00 90.19 111 PRO A CA 1
ATOM 861 C C . PRO A 1 111 ? -1.181 12.656 22.933 1.00 90.19 111 PRO A C 1
ATOM 863 O O . PRO A 1 111 ? -0.140 12.980 22.363 1.00 90.19 111 PRO A O 1
ATOM 866 N N . VAL A 1 112 ? -1.405 11.412 23.353 1.00 93.38 112 VAL A N 1
ATOM 867 C CA . VAL A 1 112 ? -0.498 10.280 23.122 1.00 93.38 112 VAL A CA 1
ATOM 868 C C . VAL A 1 112 ? -1.280 9.122 22.521 1.00 93.38 112 VAL A C 1
ATOM 870 O O . VAL A 1 112 ? -2.328 8.740 23.049 1.00 93.38 112 VAL A O 1
ATOM 873 N N . ASN A 1 113 ? -0.747 8.555 21.439 1.00 94.00 113 ASN A N 1
ATOM 874 C CA . ASN A 1 113 ? -1.336 7.413 20.750 1.00 94.00 113 ASN A CA 1
ATOM 875 C C . ASN A 1 113 ? -0.841 6.078 21.329 1.00 94.00 113 ASN A C 1
ATOM 877 O O . ASN A 1 113 ? 0.338 5.925 21.652 1.00 94.00 113 ASN A O 1
ATOM 881 N N . SER A 1 114 ? -1.731 5.093 21.384 1.00 93.56 114 SER A N 1
ATOM 882 C CA . SER A 1 114 ? -1.417 3.675 21.550 1.00 93.56 114 SER A CA 1
ATOM 883 C C . SER A 1 114 ? -2.041 2.869 20.411 1.00 93.56 114 SER A C 1
ATOM 885 O O . SER A 1 114 ? -3.063 3.249 19.831 1.00 93.56 114 SER A O 1
ATOM 887 N N . VAL A 1 115 ? -1.396 1.755 20.070 1.00 94.62 115 VAL A N 1
ATOM 888 C CA . VAL A 1 115 ? -1.791 0.881 18.964 1.00 94.62 115 VAL A CA 1
ATOM 889 C C . VAL A 1 115 ? -1.963 -0.534 19.500 1.00 94.62 115 VAL A C 1
ATOM 891 O O . VAL A 1 115 ? -1.028 -1.096 20.072 1.00 94.62 115 VAL A O 1
ATOM 894 N N . ASP A 1 116 ? -3.147 -1.111 19.305 1.00 95.62 116 ASP A N 1
ATOM 895 C CA . ASP A 1 116 ? -3.434 -2.482 19.719 1.00 95.62 116 ASP A CA 1
ATOM 896 C C . ASP A 1 116 ? -2.813 -3.502 18.754 1.00 95.62 116 ASP A C 1
ATOM 898 O O . ASP A 1 116 ? -2.496 -3.217 17.594 1.00 95.62 116 ASP A O 1
ATOM 902 N N . SER A 1 117 ? -2.693 -4.746 19.224 1.00 96.00 117 SER A N 1
ATOM 903 C CA . SER A 1 117 ? -2.316 -5.879 18.377 1.00 96.00 117 SER A CA 1
ATOM 904 C C . SER A 1 117 ? -3.344 -6.117 17.270 1.00 96.00 117 SER A C 1
ATOM 906 O O . SER A 1 117 ? -4.553 -6.102 17.530 1.00 96.00 117 SER A O 1
ATOM 908 N N . LEU A 1 118 ? -2.855 -6.435 16.071 1.00 98.06 118 LEU A N 1
ATOM 909 C CA . LEU A 1 118 ? -3.679 -6.802 14.923 1.00 98.06 118 LEU A CA 1
ATOM 910 C C . LEU A 1 118 ? -4.556 -8.021 15.222 1.00 98.06 118 LEU A C 1
ATOM 912 O O . LEU A 1 118 ? -4.049 -9.083 15.576 1.00 98.06 118 LEU A O 1
ATOM 916 N N . GLN A 1 119 ? -5.863 -7.867 15.034 1.00 98.31 119 GLN A N 1
ATOM 917 C CA . GLN A 1 119 ? -6.813 -8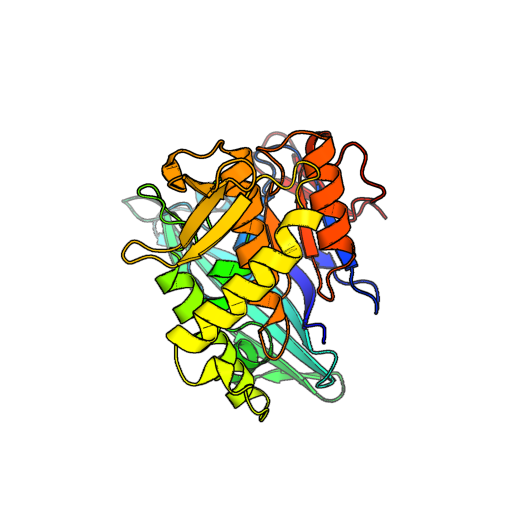.973 15.032 1.00 98.31 119 GLN A CA 1
ATOM 918 C C . GLN A 1 119 ? -7.041 -9.422 13.594 1.00 98.31 119 GLN A C 1
ATOM 920 O O . GLN A 1 119 ? -7.258 -8.579 12.719 1.00 98.31 119 GLN A O 1
ATOM 925 N N . VAL A 1 120 ? -6.997 -10.732 13.355 1.00 98.56 120 VAL A N 1
ATOM 926 C CA . VAL A 1 120 ? -7.247 -11.304 12.031 1.00 98.56 120 VAL A CA 1
ATOM 927 C C . VAL A 1 120 ? -8.242 -12.445 12.119 1.00 98.56 120 VAL A C 1
ATOM 929 O O . VAL A 1 120 ? -8.133 -13.317 12.984 1.00 98.56 120 VAL A O 1
ATOM 932 N N . GLU A 1 121 ? -9.204 -12.423 11.207 1.00 98.56 121 GLU A N 1
ATOM 933 C CA . GLU A 1 121 ? -10.187 -13.478 11.002 1.00 98.56 121 GLU A CA 1
ATOM 934 C C . GLU A 1 121 ? -10.113 -13.965 9.552 1.00 98.56 121 GLU A C 1
ATOM 936 O O . GLU A 1 121 ? -9.914 -13.160 8.645 1.00 98.56 121 GLU A O 1
ATOM 941 N N . GLU A 1 122 ? -10.285 -15.260 9.324 1.00 98.38 122 GLU A N 1
ATOM 942 C CA . GLU A 1 122 ? -10.431 -15.877 8.005 1.00 98.38 122 GLU A CA 1
ATOM 943 C C . GLU A 1 122 ? -11.887 -16.311 7.797 1.00 98.38 122 GLU A C 1
ATOM 945 O O . GLU A 1 122 ? -12.554 -16.734 8.744 1.00 98.38 122 GLU A O 1
ATOM 950 N N . GLU A 1 123 ? -12.403 -16.161 6.577 1.00 97.69 123 GLU A N 1
ATOM 951 C CA . GLU A 1 123 ? -13.747 -16.626 6.230 1.00 97.69 123 GLU A CA 1
ATOM 952 C C . GLU A 1 123 ? -13.748 -18.146 6.003 1.00 97.69 123 GLU A C 1
ATOM 954 O O . GLU A 1 123 ? -13.182 -18.650 5.035 1.00 97.69 123 GLU A O 1
ATOM 959 N N . GLU A 1 124 ? -14.445 -18.880 6.871 1.00 96.06 124 GLU A N 1
ATOM 960 C CA . GLU A 1 124 ? -14.636 -20.326 6.788 1.00 96.06 124 GLU A CA 1
ATOM 961 C C . GLU A 1 124 ? -16.133 -20.656 6.775 1.00 96.06 124 GLU A C 1
ATOM 963 O O . GLU A 1 124 ? -16.857 -20.393 7.732 1.00 96.06 124 GLU A O 1
ATOM 968 N N . ASN A 1 125 ? -16.626 -21.268 5.693 1.00 92.44 125 ASN A N 1
ATOM 969 C CA . ASN A 1 125 ? -18.043 -21.647 5.539 1.00 92.44 125 ASN A CA 1
ATOM 970 C C . ASN A 1 125 ? -19.050 -20.492 5.765 1.00 92.44 125 ASN A C 1
ATOM 972 O O . ASN A 1 125 ? -20.194 -20.741 6.146 1.00 92.44 125 ASN A O 1
ATOM 976 N N . GLY A 1 126 ? -18.640 -19.246 5.494 1.00 91.19 126 GLY A N 1
ATOM 977 C CA . GLY A 1 126 ? -19.454 -18.035 5.668 1.00 91.19 126 GLY A CA 1
ATOM 978 C C . GLY A 1 126 ? -19.372 -17.393 7.058 1.00 91.19 126 GLY A C 1
ATOM 979 O O . GLY A 1 126 ? -19.982 -16.345 7.271 1.00 91.19 126 GLY A O 1
ATOM 980 N N . ASP A 1 127 ? -18.613 -17.984 7.982 1.00 95.88 127 ASP A N 1
ATOM 981 C CA . ASP A 1 127 ? -18.326 -17.422 9.300 1.00 95.88 127 ASP A CA 1
ATOM 982 C C . ASP A 1 127 ? -16.892 -16.878 9.355 1.00 95.88 127 ASP A C 1
ATOM 984 O O . ASP A 1 127 ? -15.999 -17.358 8.662 1.00 95.88 127 ASP A O 1
ATOM 988 N N . TRP A 1 128 ? -16.660 -15.875 10.202 1.00 97.75 128 TRP A N 1
ATOM 989 C CA . TRP A 1 128 ? -15.329 -15.311 10.432 1.00 97.75 128 TRP A CA 1
ATOM 990 C C . TRP A 1 128 ? -14.687 -15.974 11.646 1.00 97.75 128 TRP A C 1
ATOM 992 O O . TRP A 1 128 ? -15.237 -15.930 12.749 1.00 97.75 128 TRP A O 1
ATOM 1002 N N . VAL A 1 129 ? -13.531 -16.597 11.439 1.00 98.06 129 VAL A N 1
ATOM 1003 C CA . VAL A 1 129 ? -12.825 -17.385 12.453 1.00 98.06 129 VAL A CA 1
ATOM 1004 C C . VAL A 1 129 ? -11.455 -16.774 12.705 1.00 98.06 129 VAL A C 1
ATOM 1006 O O . VAL A 1 129 ? -10.703 -16.515 11.773 1.00 98.06 129 VAL A O 1
ATOM 1009 N N . SER A 1 130 ? -11.109 -16.535 13.971 1.00 97.88 130 SER A N 1
ATOM 1010 C CA . SER A 1 130 ? -9.798 -15.979 14.327 1.00 97.88 130 SER A CA 1
ATOM 1011 C C . SER A 1 130 ? -8.656 -16.865 13.820 1.00 97.88 130 SER A C 1
ATOM 1013 O O . SER A 1 130 ? -8.669 -18.078 14.024 1.00 97.88 130 SER A O 1
ATOM 1015 N N . THR A 1 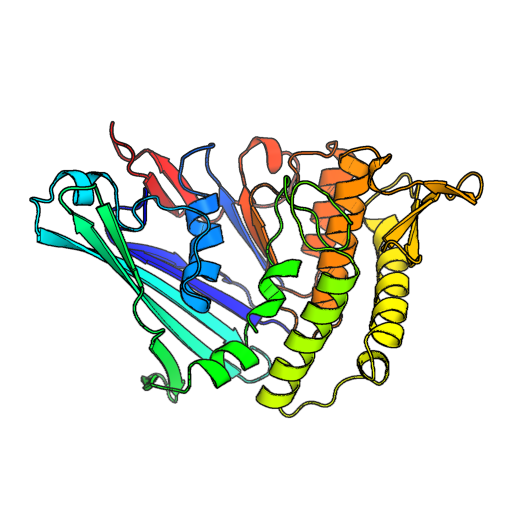131 ? -7.656 -16.241 13.198 1.00 97.31 131 THR A N 1
ATOM 1016 C CA . THR A 1 131 ? -6.500 -16.924 12.605 1.00 97.31 131 THR A CA 1
ATOM 1017 C C . THR A 1 131 ? -5.184 -16.218 12.949 1.00 97.31 131 THR A C 1
ATOM 1019 O O . THR A 1 131 ? -5.154 -15.169 13.599 1.00 97.31 131 THR A O 1
ATOM 1022 N N . SER A 1 132 ? -4.066 -16.808 12.528 1.00 96.75 132 SER A N 1
ATOM 1023 C CA . SER A 1 132 ? -2.729 -16.240 12.689 1.00 96.75 132 SER A CA 1
ATOM 1024 C C . SER A 1 132 ? -2.560 -14.979 11.842 1.00 96.75 132 SER A C 1
ATOM 1026 O O . SER A 1 132 ? -2.653 -15.019 10.614 1.00 96.75 132 SER A O 1
ATOM 1028 N N . SER A 1 133 ? -2.221 -13.859 12.487 1.00 96.00 133 SER A N 1
ATOM 1029 C CA . SER A 1 133 ? -1.969 -12.600 11.783 1.00 96.00 133 SER A CA 1
ATOM 1030 C C . SER A 1 133 ? -0.789 -12.695 10.821 1.00 96.00 133 SER A C 1
ATOM 1032 O O . SER A 1 133 ? -0.862 -12.176 9.714 1.00 96.00 133 SER A O 1
ATOM 1034 N N . SER A 1 134 ? 0.288 -13.378 11.222 1.00 95.25 134 SER A N 1
ATOM 1035 C CA . SER A 1 134 ? 1.486 -13.536 10.394 1.00 95.25 134 SER A CA 1
ATOM 1036 C C . SER A 1 134 ? 1.226 -14.409 9.171 1.00 95.25 134 SER A C 1
ATOM 1038 O O . SER A 1 134 ? 1.715 -14.096 8.093 1.00 95.25 134 SER A O 1
ATOM 1040 N N . GLU A 1 135 ? 0.444 -15.481 9.316 1.00 95.25 135 GLU A N 1
ATOM 1041 C CA . GLU A 1 135 ? 0.085 -16.334 8.179 1.00 95.25 135 GLU A CA 1
ATOM 1042 C C . GLU A 1 135 ? -0.767 -15.562 7.169 1.00 95.25 135 GLU A C 1
ATOM 1044 O O . GLU A 1 135 ? -0.460 -15.559 5.977 1.00 95.25 135 GLU A O 1
ATOM 1049 N N . ALA A 1 136 ? -1.795 -14.858 7.650 1.00 97.31 136 ALA A N 1
ATOM 1050 C CA . ALA A 1 136 ? -2.675 -14.066 6.805 1.00 97.31 136 ALA A CA 1
ATOM 1051 C C . ALA A 1 136 ? -1.918 -12.936 6.091 1.00 97.31 136 ALA A C 1
ATOM 1053 O O . ALA A 1 136 ? -1.998 -12.840 4.868 1.00 97.31 136 ALA A O 1
ATOM 1054 N N . ILE A 1 137 ? -1.128 -12.135 6.824 1.00 97.75 137 ILE A N 1
ATOM 1055 C CA . ILE A 1 137 ? -0.274 -11.076 6.255 1.00 97.75 137 ILE A CA 1
ATOM 1056 C C . ILE A 1 137 ? 0.624 -11.653 5.166 1.00 97.75 137 ILE A C 1
ATOM 1058 O O . ILE A 1 137 ? 0.592 -11.174 4.039 1.00 97.75 137 ILE A O 1
ATOM 1062 N N . ASN A 1 138 ? 1.386 -12.704 5.476 1.00 97.44 138 ASN A N 1
ATOM 1063 C CA . ASN A 1 138 ? 2.330 -13.273 4.519 1.00 97.44 138 ASN A CA 1
ATOM 1064 C C . ASN A 1 138 ? 1.610 -13.841 3.293 1.00 97.44 138 ASN A C 1
ATOM 1066 O O . ASN A 1 138 ? 2.135 -13.755 2.190 1.00 97.44 138 ASN A O 1
ATOM 1070 N N . THR A 1 139 ? 0.397 -14.374 3.460 1.00 96.19 139 THR A N 1
ATOM 1071 C CA . THR A 1 139 ? -0.411 -14.872 2.345 1.00 96.19 139 THR A CA 1
ATOM 1072 C C . THR A 1 139 ? -0.795 -13.734 1.399 1.00 96.19 139 THR A C 1
ATOM 1074 O O . THR A 1 139 ? -0.486 -13.813 0.209 1.00 96.19 139 THR A O 1
ATOM 1077 N N . VAL A 1 140 ? -1.437 -12.669 1.892 1.00 95.62 140 VAL A N 1
ATOM 1078 C CA . VAL A 1 140 ? -2.062 -11.664 1.009 1.00 95.62 140 VAL A CA 1
ATOM 1079 C C . VAL A 1 140 ? -1.247 -10.394 0.799 1.00 95.62 140 VAL A C 1
ATOM 1081 O O . VAL A 1 140 ? -1.224 -9.876 -0.310 1.00 95.62 140 VAL A O 1
ATOM 1084 N N . PHE A 1 141 ? -0.568 -9.879 1.819 1.00 96.56 141 PHE A N 1
ATOM 1085 C CA . PHE A 1 141 ? 0.124 -8.591 1.741 1.00 96.56 141 PHE A CA 1
ATOM 1086 C C . PHE A 1 141 ? 1.315 -8.568 2.717 1.00 96.56 141 PHE A C 1
ATOM 1088 O O . PHE A 1 141 ? 1.229 -7.944 3.780 1.00 96.56 141 PHE A O 1
ATOM 1095 N N . PRO A 1 142 ? 2.422 -9.270 2.402 1.00 97.12 142 PRO A N 1
ATOM 1096 C CA . PRO A 1 142 ? 3.618 -9.267 3.244 1.00 97.12 142 PRO A CA 1
ATOM 1097 C C . PRO A 1 142 ? 4.107 -7.832 3.472 1.00 97.12 142 PRO A C 1
ATOM 1099 O O . PRO A 1 142 ? 4.184 -7.044 2.531 1.00 97.12 142 PRO A O 1
ATOM 1102 N N . LEU A 1 143 ? 4.438 -7.478 4.717 1.00 97.06 143 LEU A N 1
ATOM 1103 C CA . LEU A 1 143 ? 4.686 -6.079 5.102 1.00 97.06 143 LEU A CA 1
ATOM 1104 C C . LEU A 1 143 ? 5.796 -5.376 4.293 1.00 97.06 143 LEU A C 1
ATOM 1106 O O . LEU A 1 143 ? 5.591 -4.211 3.947 1.00 97.06 143 LEU A O 1
ATOM 1110 N N . PRO A 1 144 ? 6.918 -6.029 3.912 1.00 97.62 144 PRO A N 1
ATOM 1111 C CA . PRO A 1 144 ? 7.928 -5.381 3.072 1.00 97.62 144 PRO A CA 1
ATOM 1112 C C . PRO A 1 144 ? 7.385 -4.912 1.711 1.00 97.62 144 PRO A C 1
ATOM 1114 O O . PRO A 1 144 ? 7.934 -3.979 1.125 1.00 97.62 144 PRO A O 1
ATOM 1117 N N . ALA A 1 145 ? 6.266 -5.478 1.234 1.00 97.19 145 ALA A N 1
ATOM 1118 C CA . ALA A 1 145 ? 5.644 -5.075 -0.023 1.00 97.19 145 ALA A CA 1
ATOM 1119 C C . ALA A 1 145 ? 5.122 -3.633 -0.030 1.00 97.19 145 ALA A C 1
ATOM 1121 O O . ALA A 1 145 ? 4.983 -3.050 -1.107 1.00 97.19 145 ALA A O 1
ATOM 1122 N N . PHE A 1 146 ? 4.886 -3.013 1.135 1.00 95.62 146 PHE A N 1
ATOM 1123 C CA . PHE A 1 146 ? 4.495 -1.601 1.195 1.00 95.62 146 PHE A CA 1
ATOM 1124 C C . PHE A 1 146 ? 5.529 -0.668 0.553 1.00 95.62 146 PHE A C 1
ATOM 1126 O O . PHE A 1 146 ? 5.126 0.333 -0.034 1.00 95.62 146 PHE A O 1
ATOM 1133 N N . LYS A 1 147 ? 6.822 -1.030 0.553 1.00 95.00 147 LYS A N 1
ATOM 1134 C CA . LYS A 1 147 ? 7.893 -0.230 -0.070 1.00 95.00 147 LYS A CA 1
ATOM 1135 C C . LYS A 1 147 ? 7.760 -0.063 -1.588 1.00 95.00 147 LYS A C 1
ATOM 1137 O O . LYS A 1 147 ? 8.348 0.850 -2.154 1.00 95.00 147 LYS A O 1
ATOM 1142 N N . PHE A 1 148 ? 7.014 -0.943 -2.254 1.00 95.88 148 PHE A N 1
ATOM 1143 C CA . PHE A 1 148 ? 6.823 -0.909 -3.710 1.00 95.88 148 PHE A CA 1
ATOM 1144 C C . PHE A 1 148 ? 5.358 -1.002 -4.150 1.00 95.88 148 PHE A C 1
ATOM 1146 O O . PHE A 1 148 ? 5.061 -0.985 -5.344 1.00 95.88 148 PHE A O 1
ATOM 1153 N N . SER A 1 149 ? 4.436 -1.093 -3.192 1.00 95.50 149 SER A N 1
ATOM 1154 C CA . SER A 1 149 ? 2.994 -1.174 -3.448 1.00 95.50 149 SER A CA 1
ATOM 1155 C C . SER A 1 149 ? 2.252 0.097 -3.048 1.00 95.50 149 SER A C 1
ATOM 1157 O O . SER A 1 149 ? 1.092 0.238 -3.408 1.00 95.50 149 SER A O 1
ATOM 1159 N N . LYS A 1 150 ? 2.895 1.033 -2.342 1.00 94.38 150 LYS A N 1
ATOM 1160 C CA . LYS A 1 150 ? 2.366 2.371 -2.067 1.00 94.38 150 LYS A CA 1
ATOM 1161 C C . LYS A 1 150 ? 3.205 3.393 -2.828 1.00 94.38 150 LYS A C 1
ATOM 1163 O O . LYS A 1 150 ? 4.405 3.484 -2.596 1.00 94.38 150 LYS A O 1
ATOM 1168 N N . LEU A 1 151 ? 2.583 4.116 -3.754 1.00 92.62 151 LEU A N 1
ATOM 1169 C CA . LEU A 1 151 ? 3.238 5.118 -4.591 1.00 92.62 151 LEU A CA 1
ATOM 1170 C C . LEU A 1 151 ? 2.608 6.480 -4.384 1.00 92.62 151 LEU A C 1
ATOM 1172 O O . LEU A 1 151 ? 1.386 6.612 -4.352 1.00 92.62 151 LEU A O 1
ATOM 1176 N N . ASP A 1 152 ? 3.455 7.492 -4.333 1.00 88.12 152 ASP A N 1
ATOM 1177 C CA . ASP A 1 152 ? 3.050 8.884 -4.326 1.00 88.12 152 ASP A CA 1
ATOM 1178 C C . ASP A 1 152 ? 3.990 9.706 -5.225 1.00 88.12 152 ASP A C 1
ATOM 1180 O O . ASP A 1 152 ? 4.935 9.179 -5.821 1.00 88.12 152 ASP A O 1
ATOM 1184 N N . ALA A 1 153 ? 3.690 10.990 -5.413 1.00 80.94 153 ALA A N 1
ATOM 1185 C CA . ALA A 1 153 ? 4.522 11.856 -6.246 1.00 80.94 153 ALA A CA 1
ATOM 1186 C C . ALA A 1 153 ? 5.837 12.285 -5.574 1.00 80.94 153 ALA A C 1
ATOM 1188 O O . ALA A 1 153 ? 6.710 12.811 -6.266 1.00 80.94 153 ALA A O 1
ATOM 1189 N N . GLU A 1 154 ? 5.965 12.151 -4.257 1.00 77.62 154 GLU A N 1
ATOM 1190 C CA . GLU A 1 154 ? 7.051 12.687 -3.438 1.00 77.62 154 GLU A CA 1
ATOM 1191 C C . GLU A 1 154 ? 8.156 11.671 -3.156 1.00 77.62 154 GLU A C 1
ATOM 1193 O O . GLU A 1 154 ? 9.328 12.033 -3.260 1.00 77.62 154 GLU A O 1
ATOM 1198 N N . SER A 1 155 ? 7.777 10.430 -2.878 1.00 79.94 155 SER A N 1
ATOM 1199 C CA . SER A 1 155 ? 8.622 9.297 -2.535 1.00 79.94 155 SER A CA 1
ATOM 1200 C C . SER A 1 155 ? 9.167 8.605 -3.783 1.00 79.94 155 SER A C 1
ATOM 1202 O O . SER A 1 155 ? 8.488 8.454 -4.803 1.00 79.94 155 SER A O 1
ATOM 1204 N N . SER A 1 156 ? 10.407 8.130 -3.697 1.00 85.56 156 SER A N 1
ATOM 1205 C CA . SER A 1 156 ? 11.054 7.374 -4.767 1.00 85.56 156 SER A CA 1
ATOM 1206 C C . SER A 1 156 ? 11.205 5.891 -4.405 1.00 85.56 156 SER A C 1
ATOM 1208 O O . SER A 1 156 ? 11.384 5.535 -3.240 1.00 85.56 156 SER A O 1
ATOM 1210 N N . VAL A 1 157 ? 11.092 5.011 -5.403 1.00 90.75 157 VAL A N 1
ATOM 1211 C CA . VAL A 1 157 ? 11.193 3.553 -5.264 1.00 90.75 157 VAL A CA 1
ATOM 1212 C C . VAL A 1 157 ? 12.278 3.041 -6.201 1.00 90.75 157 VAL A C 1
ATOM 1214 O O . VAL A 1 157 ? 12.213 3.244 -7.411 1.00 90.75 157 VAL A O 1
ATOM 1217 N N . GLY A 1 158 ? 13.288 2.378 -5.645 1.00 87.38 158 GLY A N 1
ATOM 1218 C CA . GLY A 1 158 ? 14.436 1.881 -6.400 1.00 87.38 158 GLY A CA 1
ATOM 1219 C C . GLY A 1 158 ? 15.378 2.984 -6.887 1.00 87.38 158 GLY A C 1
ATOM 1220 O O . GLY A 1 158 ? 16.196 2.732 -7.767 1.00 87.38 158 GLY A O 1
ATOM 1221 N N . VAL A 1 159 ? 15.255 4.198 -6.344 1.00 85.69 159 VAL A N 1
ATOM 1222 C CA . VAL A 1 159 ? 16.093 5.349 -6.683 1.00 85.69 159 VAL A CA 1
ATOM 1223 C C . VAL A 1 159 ? 16.744 5.860 -5.409 1.00 85.69 159 VAL A C 1
ATOM 1225 O O . VAL A 1 159 ? 16.063 6.128 -4.426 1.00 85.69 159 VAL A O 1
ATOM 1228 N N . ASP A 1 160 ? 18.063 6.011 -5.430 1.00 80.31 160 ASP A N 1
ATOM 1229 C CA . ASP A 1 160 ? 18.809 6.548 -4.298 1.00 80.31 160 ASP A CA 1
ATOM 1230 C C . ASP A 1 160 ? 18.524 8.050 -4.123 1.00 80.31 160 ASP A C 1
ATOM 1232 O O . ASP A 1 160 ? 19.042 8.895 -4.859 1.00 80.31 160 ASP A O 1
ATOM 1236 N N . ASP A 1 161 ? 17.675 8.379 -3.144 1.00 73.31 161 ASP A N 1
ATOM 1237 C CA . ASP A 1 161 ? 17.296 9.747 -2.782 1.00 73.31 161 ASP A CA 1
ATOM 1238 C C . ASP A 1 161 ? 17.766 10.092 -1.352 1.00 73.31 161 ASP A C 1
ATOM 1240 O O . ASP A 1 161 ? 17.322 9.470 -0.381 1.00 73.31 161 ASP A O 1
ATOM 1244 N N . PRO A 1 162 ? 18.637 11.108 -1.176 1.00 65.31 162 PRO A N 1
ATOM 1245 C CA . PRO A 1 162 ? 19.070 11.573 0.142 1.00 65.31 162 PRO A CA 1
ATOM 1246 C C . PRO A 1 162 ? 17.944 12.075 1.059 1.00 65.31 162 PRO A C 1
ATOM 1248 O O . PRO A 1 162 ? 18.169 12.215 2.262 1.00 65.31 162 PRO A O 1
ATOM 1251 N N . TRP A 1 163 ? 16.778 12.415 0.505 1.00 64.56 163 TRP A N 1
ATOM 1252 C CA . TRP A 1 163 ? 15.672 13.052 1.225 1.00 64.56 163 TRP A CA 1
ATOM 1253 C C . TRP A 1 163 ? 14.559 12.084 1.639 1.00 64.56 163 TRP A C 1
ATOM 1255 O O . TRP A 1 163 ? 13.622 12.511 2.314 1.00 64.56 163 TRP A O 1
ATOM 1265 N N . GLY A 1 164 ? 14.685 10.798 1.299 1.00 70.88 164 GLY A N 1
ATOM 1266 C CA . GLY A 1 164 ? 13.727 9.752 1.652 1.00 70.88 164 GLY A CA 1
ATOM 1267 C C . GLY A 1 164 ? 13.226 8.973 0.437 1.00 70.88 164 GLY A C 1
ATOM 1268 O O . GLY A 1 164 ? 13.230 9.462 -0.688 1.00 70.88 164 GLY A O 1
ATOM 1269 N N . GLY A 1 165 ? 12.806 7.733 0.671 1.00 84.69 165 GLY A N 1
ATOM 1270 C CA . GLY A 1 165 ? 12.424 6.787 -0.373 1.00 84.69 165 GLY A CA 1
ATOM 1271 C C . GLY A 1 165 ? 12.957 5.393 -0.066 1.00 84.69 165 GLY A C 1
ATOM 1272 O O . GLY A 1 165 ? 13.451 5.137 1.031 1.00 84.69 165 GLY A O 1
ATOM 1273 N N . THR A 1 166 ? 12.840 4.497 -1.039 1.00 91.31 166 THR A N 1
ATOM 1274 C CA . THR A 1 166 ? 13.427 3.156 -0.998 1.00 91.31 166 THR A CA 1
ATOM 1275 C C . THR A 1 166 ? 14.567 3.100 -2.006 1.00 91.31 166 THR A C 1
ATOM 1277 O O . THR A 1 166 ? 14.326 3.249 -3.207 1.00 91.31 166 THR A O 1
ATOM 1280 N N . SER A 1 167 ? 15.794 2.867 -1.536 1.00 93.06 167 SER A N 1
ATOM 1281 C CA . SER A 1 167 ? 16.959 2.701 -2.418 1.00 93.06 167 SER A CA 1
ATOM 1282 C C . SER A 1 167 ? 16.836 1.452 -3.298 1.00 93.06 167 SER A C 1
ATOM 1284 O O . SER A 1 167 ? 15.978 0.594 -3.074 1.00 93.06 167 SER A O 1
ATOM 1286 N N . TRP A 1 168 ? 17.705 1.304 -4.304 1.00 94.94 168 TRP A N 1
ATOM 1287 C CA . TRP A 1 168 ? 17.707 0.093 -5.135 1.00 94.94 168 TRP A CA 1
ATOM 1288 C C . TRP A 1 168 ? 17.947 -1.182 -4.317 1.00 94.94 168 TRP A C 1
ATOM 1290 O O . TRP A 1 168 ? 17.209 -2.159 -4.447 1.00 94.94 168 TRP A O 1
ATOM 1300 N N . SER A 1 169 ? 18.937 -1.162 -3.424 1.00 94.56 169 SER A N 1
ATOM 1301 C CA . SER A 1 169 ? 19.274 -2.320 -2.594 1.00 94.56 169 SER A CA 1
ATOM 1302 C C . SER A 1 169 ? 18.157 -2.666 -1.608 1.00 94.56 169 SER A C 1
ATOM 1304 O O . SER A 1 169 ? 17.810 -3.839 -1.468 1.00 94.56 169 SER A O 1
ATOM 1306 N N . GLU A 1 170 ? 17.541 -1.657 -0.985 1.00 96.00 170 GLU A N 1
ATOM 1307 C CA . GLU A 1 170 ? 16.394 -1.843 -0.093 1.00 96.00 170 GLU A CA 1
ATOM 1308 C C . GLU A 1 170 ? 15.161 -2.367 -0.832 1.00 96.00 170 GLU A C 1
ATOM 1310 O O . GLU A 1 170 ? 14.393 -3.137 -0.254 1.00 96.00 170 GLU A O 1
ATOM 1315 N N . LEU A 1 171 ? 14.956 -1.958 -2.090 1.00 97.62 171 LEU A N 1
ATOM 1316 C CA . LEU A 1 171 ? 13.869 -2.457 -2.926 1.00 97.62 171 LEU A CA 1
ATOM 1317 C C . LEU A 1 171 ? 14.067 -3.944 -3.226 1.00 97.62 171 LEU A C 1
ATOM 1319 O O . LEU A 1 171 ? 13.155 -4.735 -2.998 1.00 97.62 171 LEU A O 1
ATOM 1323 N N . VAL A 1 172 ? 15.251 -4.328 -3.708 1.00 97.94 172 VAL A N 1
ATOM 1324 C CA . VAL A 1 172 ? 15.571 -5.727 -4.029 1.00 97.94 172 VAL A CA 1
ATOM 1325 C C . VAL A 1 172 ? 15.463 -6.610 -2.783 1.00 97.94 172 VAL A C 1
ATOM 1327 O O . VAL A 1 172 ? 14.873 -7.689 -2.845 1.00 97.94 172 VAL A O 1
ATOM 1330 N N . GLU A 1 173 ? 15.964 -6.144 -1.635 1.00 98.25 173 GLU A N 1
ATOM 1331 C CA . GLU A 1 173 ? 15.827 -6.850 -0.356 1.00 98.25 173 GLU A CA 1
ATOM 1332 C C . GLU A 1 173 ? 14.357 -7.014 0.047 1.00 98.25 173 GLU A C 1
ATOM 1334 O O . GLU A 1 173 ? 13.932 -8.121 0.376 1.00 98.25 173 GLU A O 1
ATOM 1339 N N . ALA A 1 174 ? 13.558 -5.947 -0.041 1.00 98.44 174 ALA A N 1
ATOM 1340 C CA . ALA A 1 174 ? 12.143 -5.993 0.312 1.00 98.44 174 ALA A CA 1
ATOM 1341 C C . ALA A 1 174 ? 11.336 -6.920 -0.604 1.00 98.44 174 ALA A C 1
ATOM 1343 O O . ALA A 1 174 ? 10.459 -7.636 -0.123 1.00 98.44 174 ALA A O 1
ATOM 1344 N N . VAL A 1 175 ? 11.638 -6.944 -1.906 1.00 98.69 175 VAL A N 1
ATOM 1345 C CA . VAL A 1 175 ? 11.024 -7.878 -2.860 1.00 98.69 175 VAL A CA 1
ATOM 1346 C C . VAL A 1 175 ? 11.404 -9.317 -2.522 1.00 98.69 175 VAL A C 1
ATOM 1348 O O . VAL A 1 175 ? 10.526 -10.175 -2.455 1.00 98.69 175 VAL A O 1
ATOM 1351 N N . GLY A 1 176 ? 12.685 -9.589 -2.256 1.00 98.69 176 GLY A N 1
ATOM 1352 C CA . GLY A 1 176 ? 13.153 -10.917 -1.861 1.00 98.69 176 GLY A CA 1
ATOM 1353 C C . GLY A 1 176 ? 12.509 -11.409 -0.562 1.00 98.69 176 GLY A C 1
ATOM 1354 O O . GLY A 1 176 ? 12.019 -12.539 -0.501 1.00 98.69 176 GLY A O 1
ATOM 1355 N N . GLU A 1 177 ? 12.447 -10.554 0.463 1.00 98.62 177 GLU A N 1
ATOM 1356 C CA . GLU A 1 177 ? 11.824 -10.874 1.750 1.00 98.62 177 GLU A CA 1
ATOM 1357 C C . GLU A 1 177 ? 10.316 -11.119 1.603 1.00 98.62 177 GLU A C 1
ATOM 1359 O O . GLU A 1 177 ? 9.808 -12.149 2.055 1.00 98.62 177 GLU A O 1
ATOM 1364 N N . ALA A 1 178 ? 9.604 -10.208 0.933 1.00 98.44 178 ALA A N 1
ATOM 1365 C CA . ALA A 1 178 ? 8.170 -10.325 0.706 1.00 98.44 178 ALA A CA 1
ATOM 1366 C C . ALA A 1 178 ? 7.832 -11.595 -0.089 1.00 98.44 178 ALA A C 1
ATOM 1368 O O . ALA A 1 178 ? 6.921 -12.338 0.287 1.00 98.44 178 ALA A O 1
ATOM 1369 N N . ALA A 1 179 ? 8.581 -11.878 -1.158 1.00 98.31 179 ALA A N 1
ATOM 1370 C CA . ALA A 1 179 ? 8.387 -13.067 -1.975 1.00 98.31 179 ALA A CA 1
ATOM 1371 C C . ALA A 1 179 ? 8.648 -14.348 -1.175 1.00 98.31 179 ALA A C 1
ATOM 1373 O O . ALA A 1 179 ? 7.857 -15.284 -1.261 1.00 98.31 179 ALA A O 1
ATOM 1374 N N . ALA A 1 180 ? 9.696 -14.392 -0.347 1.00 98.44 180 ALA A N 1
ATOM 1375 C CA . ALA A 1 180 ? 9.985 -15.543 0.507 1.00 98.44 180 ALA A CA 1
ATOM 1376 C C . ALA A 1 180 ? 8.882 -15.792 1.549 1.00 98.44 180 ALA A C 1
ATOM 1378 O O . ALA A 1 180 ? 8.428 -16.929 1.705 1.00 98.44 180 ALA A O 1
ATOM 1379 N N . GLN A 1 181 ? 8.413 -14.736 2.225 1.00 98.12 181 GLN A N 1
ATOM 1380 C CA . GLN A 1 181 ? 7.301 -14.806 3.180 1.00 98.12 181 GLN A CA 1
ATOM 1381 C C . GLN A 1 181 ? 6.035 -15.349 2.513 1.00 98.12 181 GLN A C 1
ATOM 1383 O O . GLN A 1 181 ? 5.401 -16.278 3.022 1.00 98.12 181 GLN A O 1
ATOM 1388 N N . GLN A 1 182 ? 5.698 -14.799 1.349 1.00 96.44 182 GLN A N 1
ATOM 1389 C CA . GLN A 1 182 ? 4.500 -15.165 0.614 1.00 96.44 182 GLN A CA 1
ATOM 1390 C C . GLN A 1 182 ? 4.587 -16.572 0.021 1.00 96.44 182 GLN A C 1
ATOM 1392 O O . GLN A 1 182 ? 3.634 -17.341 0.128 1.00 96.44 182 GLN A O 1
ATOM 1397 N N . SER A 1 183 ? 5.742 -16.960 -0.516 1.00 96.88 183 SER A N 1
ATOM 1398 C CA . SER A 1 183 ? 5.963 -18.309 -1.038 1.00 96.88 183 SER A CA 1
ATOM 1399 C C . SER A 1 183 ? 5.847 -19.368 0.057 1.00 96.88 183 SER A C 1
ATOM 1401 O O . SER A 1 183 ? 5.216 -20.403 -0.151 1.00 96.88 183 SER A O 1
ATOM 1403 N N . ALA A 1 184 ? 6.391 -19.094 1.248 1.00 97.06 184 ALA A N 1
ATOM 1404 C CA . ALA A 1 184 ? 6.279 -19.988 2.396 1.00 97.06 184 ALA A CA 1
ATOM 1405 C C . ALA A 1 184 ? 4.828 -20.131 2.882 1.00 97.06 184 ALA A C 1
ATOM 1407 O O . ALA A 1 184 ? 4.394 -21.244 3.175 1.00 97.06 184 ALA A O 1
ATOM 1408 N N . ALA A 1 185 ? 4.070 -19.031 2.936 1.00 95.44 185 ALA A N 1
ATOM 1409 C CA . ALA A 1 185 ? 2.664 -19.048 3.347 1.00 95.44 185 ALA A CA 1
ATOM 1410 C C . ALA A 1 185 ? 1.753 -19.760 2.330 1.00 95.44 185 ALA A C 1
ATOM 1412 O O . ALA A 1 185 ? 0.776 -20.399 2.712 1.00 95.44 185 ALA A O 1
ATOM 1413 N N . ARG A 1 186 ? 2.090 -19.683 1.037 1.00 93.88 186 ARG A N 1
ATOM 1414 C CA . ARG A 1 186 ? 1.328 -20.296 -0.063 1.00 93.88 186 ARG A CA 1
ATOM 1415 C C . ARG A 1 186 ? 1.750 -21.724 -0.398 1.00 93.88 186 ARG A C 1
ATOM 1417 O O . ARG A 1 186 ? 1.017 -22.424 -1.090 1.00 93.88 186 ARG A O 1
ATOM 1424 N N . GLY A 1 187 ? 2.931 -22.152 0.044 1.00 94.12 187 GLY A N 1
ATOM 1425 C CA . GLY A 1 187 ? 3.518 -23.430 -0.361 1.00 94.12 187 GLY A CA 1
ATOM 1426 C C . GLY A 1 187 ? 3.927 -23.474 -1.839 1.00 94.12 187 GLY A C 1
ATOM 1427 O O . GLY A 1 187 ? 3.900 -24.543 -2.444 1.00 94.12 187 GLY A O 1
ATOM 1428 N N . THR A 1 188 ? 4.275 -22.327 -2.427 1.00 92.81 188 THR A N 1
ATOM 1429 C CA . THR A 1 188 ? 4.762 -22.222 -3.810 1.00 92.81 188 THR A CA 1
ATOM 1430 C C . THR A 1 188 ? 6.290 -22.245 -3.853 1.00 92.81 188 THR A C 1
ATOM 1432 O O . THR A 1 188 ? 6.950 -21.970 -2.849 1.00 92.81 188 THR A O 1
ATOM 1435 N N . GLU A 1 189 ? 6.867 -22.564 -5.011 1.00 96.06 189 GLU A N 1
ATOM 1436 C CA . GLU A 1 189 ? 8.308 -22.430 -5.251 1.00 96.06 189 GLU A CA 1
ATOM 1437 C C . GLU A 1 189 ? 8.615 -21.076 -5.899 1.00 96.06 189 GLU A C 1
ATOM 1439 O O . GLU A 1 189 ? 7.863 -20.605 -6.756 1.00 96.06 189 GLU A O 1
ATOM 1444 N N . LEU A 1 190 ? 9.731 -20.461 -5.502 1.00 97.94 190 LEU A N 1
ATOM 1445 C CA . LEU A 1 190 ? 10.225 -19.244 -6.138 1.00 97.94 190 LEU A CA 1
ATOM 1446 C C . LEU A 1 190 ? 11.053 -19.582 -7.389 1.00 97.94 190 LEU A C 1
ATOM 1448 O O . LEU A 1 190 ? 11.810 -20.556 -7.371 1.00 97.94 190 LEU A O 1
ATOM 1452 N N . PRO A 1 191 ? 10.961 -18.771 -8.458 1.00 97.81 191 PRO A N 1
ATOM 1453 C CA . PRO A 1 191 ? 11.867 -18.857 -9.601 1.00 97.81 191 PRO A CA 1
ATOM 1454 C C . PRO A 1 191 ? 13.352 -18.779 -9.215 1.00 97.81 191 PRO A C 1
ATOM 1456 O O . PRO A 1 191 ? 13.707 -18.159 -8.215 1.00 97.81 191 PRO A O 1
ATOM 1459 N N . GLU A 1 192 ? 14.235 -19.324 -10.061 1.00 97.62 192 GLU A N 1
ATOM 1460 C CA . GLU A 1 192 ? 15.687 -19.364 -9.802 1.00 97.62 192 GLU A CA 1
ATOM 1461 C C . GLU A 1 192 ? 16.307 -17.982 -9.551 1.00 97.62 192 GLU A C 1
ATOM 1463 O O . GLU A 1 192 ? 17.234 -17.873 -8.753 1.00 97.62 192 GLU A O 1
ATOM 1468 N N . PHE A 1 193 ? 15.773 -16.918 -10.161 1.00 98.00 193 PHE A N 1
ATOM 1469 C CA . PHE A 1 193 ? 16.280 -15.557 -9.960 1.00 98.00 193 PHE A CA 1
ATOM 1470 C C . PHE A 1 193 ? 16.059 -15.018 -8.533 1.00 98.00 193 PHE A C 1
ATOM 1472 O O . PHE A 1 193 ? 16.648 -14.012 -8.175 1.00 98.00 193 PHE A O 1
ATOM 1479 N N . PHE A 1 194 ? 15.280 -15.689 -7.676 1.00 98.44 194 PHE A N 1
ATOM 1480 C CA . PHE A 1 194 ? 15.203 -15.370 -6.243 1.00 98.44 194 PHE A CA 1
ATOM 1481 C C . PHE A 1 194 ? 16.314 -16.022 -5.402 1.00 98.44 194 PHE A C 1
ATOM 1483 O O . PHE A 1 194 ? 16.320 -15.877 -4.179 1.00 98.44 194 PHE A O 1
ATOM 1490 N N . ALA A 1 195 ? 17.254 -16.756 -6.009 1.00 96.69 195 ALA A N 1
ATOM 1491 C CA . ALA A 1 195 ? 18.314 -17.449 -5.275 1.00 96.69 195 ALA A CA 1
ATOM 1492 C C . ALA A 1 195 ? 19.204 -16.502 -4.450 1.00 96.69 195 ALA A C 1
ATOM 1494 O O . ALA A 1 195 ? 19.758 -16.911 -3.427 1.00 96.69 195 ALA A O 1
ATOM 1495 N N . ASN A 1 196 ? 19.371 -15.257 -4.899 1.00 97.44 196 ASN A N 1
ATOM 1496 C CA . ASN A 1 196 ? 20.080 -14.195 -4.193 1.00 97.44 196 ASN A CA 1
ATOM 1497 C C . ASN A 1 196 ? 19.680 -12.815 -4.751 1.00 97.44 196 ASN A C 1
ATOM 1499 O O . ASN A 1 196 ? 19.093 -12.717 -5.826 1.00 97.44 196 ASN A O 1
ATOM 1503 N N . ASN A 1 197 ? 20.041 -11.748 -4.033 1.00 96.38 197 ASN A N 1
ATOM 1504 C CA . ASN A 1 197 ? 19.684 -10.376 -4.412 1.00 96.38 197 ASN A CA 1
ATOM 1505 C C . ASN A 1 197 ? 20.300 -9.928 -5.749 1.00 96.38 197 ASN A C 1
ATOM 1507 O O . ASN A 1 197 ? 19.726 -9.071 -6.405 1.00 96.38 197 ASN A O 1
ATOM 1511 N N . TYR A 1 198 ? 21.441 -10.489 -6.159 1.00 96.19 198 TYR A N 1
ATOM 1512 C CA . TYR A 1 198 ? 22.087 -10.112 -7.418 1.00 96.19 198 TYR A CA 1
ATOM 1513 C C . TYR A 1 198 ? 21.272 -10.611 -8.619 1.00 96.19 198 TYR A C 1
ATOM 1515 O O . TYR A 1 198 ? 20.893 -9.818 -9.475 1.00 96.19 198 TYR A O 1
ATOM 1523 N N . ASP A 1 199 ? 20.904 -11.896 -8.631 1.00 98.12 199 ASP A N 1
ATOM 1524 C CA . ASP A 1 199 ? 20.088 -12.472 -9.709 1.00 98.12 199 ASP A CA 1
ATOM 1525 C C . ASP A 1 199 ? 18.679 -11.847 -9.756 1.00 98.12 199 ASP A C 1
ATOM 1527 O O . ASP A 1 199 ? 18.124 -11.629 -10.837 1.00 98.12 199 ASP A O 1
ATOM 1531 N N . LEU A 1 200 ? 18.113 -11.516 -8.587 1.00 98.50 200 LEU A N 1
ATOM 1532 C CA . LEU A 1 200 ? 16.823 -10.831 -8.484 1.00 98.50 200 LEU A CA 1
ATOM 1533 C C . LEU A 1 200 ? 16.912 -9.411 -9.052 1.00 98.50 200 LEU A C 1
ATOM 1535 O O . LEU A 1 200 ? 16.054 -9.016 -9.842 1.00 98.50 200 LEU A O 1
ATOM 1539 N N . GLY A 1 201 ? 17.956 -8.666 -8.681 1.00 97.94 201 GLY A N 1
ATOM 1540 C CA . GLY A 1 201 ? 18.227 -7.327 -9.198 1.00 97.94 201 GLY A CA 1
ATOM 1541 C C . GLY A 1 201 ? 18.388 -7.321 -10.719 1.00 97.94 201 GLY A C 1
ATOM 1542 O O . GLY A 1 201 ? 17.714 -6.541 -11.395 1.00 97.94 201 GLY A O 1
ATOM 1543 N N . ASP A 1 202 ? 19.185 -8.243 -11.270 1.00 97.88 202 ASP A N 1
ATOM 1544 C CA . ASP A 1 202 ? 19.401 -8.387 -12.716 1.00 97.88 202 ASP A CA 1
ATOM 1545 C C . ASP A 1 202 ? 18.082 -8.657 -13.470 1.00 97.88 202 ASP A C 1
ATOM 1547 O O . ASP A 1 202 ? 17.788 -8.014 -14.487 1.00 97.88 202 ASP A O 1
ATOM 1551 N N . GLU A 1 203 ? 17.241 -9.567 -12.964 1.00 98.56 203 GLU A N 1
ATOM 1552 C CA . GLU A 1 203 ? 15.936 -9.859 -13.569 1.00 98.56 203 GLU A CA 1
ATOM 1553 C C . GLU A 1 203 ? 14.970 -8.668 -13.463 1.00 98.56 203 GLU A C 1
ATOM 1555 O O . GLU A 1 203 ? 14.249 -8.365 -14.422 1.00 98.56 203 GLU A O 1
ATOM 1560 N N . MET A 1 204 ? 14.966 -7.956 -12.333 1.00 98.56 204 MET A N 1
ATOM 1561 C CA . MET A 1 204 ? 14.156 -6.750 -12.164 1.00 98.56 204 MET A CA 1
ATOM 1562 C C . MET A 1 204 ? 14.599 -5.640 -13.124 1.00 98.56 204 MET A C 1
ATOM 1564 O O . MET A 1 204 ? 13.754 -5.078 -13.815 1.00 98.56 204 MET A O 1
ATOM 1568 N N . ILE A 1 205 ? 15.898 -5.358 -13.254 1.00 98.06 205 ILE A N 1
ATOM 1569 C CA . ILE A 1 205 ? 16.436 -4.354 -14.192 1.00 98.06 205 ILE A CA 1
ATOM 1570 C C . ILE A 1 205 ? 16.041 -4.676 -15.629 1.00 98.06 205 ILE A C 1
ATOM 1572 O O . ILE A 1 205 ? 15.610 -3.790 -16.375 1.00 98.06 205 ILE A O 1
ATOM 1576 N N . ARG A 1 206 ? 16.142 -5.950 -16.020 1.00 98.19 206 ARG A N 1
ATOM 1577 C CA . ARG A 1 206 ? 15.717 -6.410 -17.343 1.00 98.19 206 ARG A CA 1
ATOM 1578 C C . ARG A 1 206 ? 14.244 -6.069 -17.594 1.00 98.19 206 ARG A C 1
ATOM 1580 O O . ARG A 1 206 ? 13.927 -5.467 -18.616 1.00 98.19 206 ARG A O 1
ATOM 1587 N N . ARG A 1 207 ? 13.355 -6.392 -16.647 1.00 97.94 207 ARG A N 1
ATOM 1588 C CA . ARG A 1 207 ? 11.917 -6.084 -16.747 1.00 97.94 207 ARG A CA 1
ATOM 1589 C C . ARG A 1 207 ? 11.622 -4.585 -16.688 1.00 97.94 207 ARG A C 1
ATOM 1591 O O . ARG A 1 207 ? 10.739 -4.123 -17.404 1.00 97.94 207 ARG A O 1
ATOM 1598 N N . ILE A 1 208 ? 12.367 -3.810 -15.897 1.00 97.50 208 ILE A N 1
ATOM 1599 C CA . ILE A 1 208 ? 12.223 -2.347 -15.847 1.00 97.50 208 ILE A CA 1
ATOM 1600 C C . ILE A 1 208 ? 12.504 -1.764 -17.233 1.00 97.50 208 ILE A C 1
ATOM 1602 O O . ILE A 1 208 ? 11.690 -1.002 -17.754 1.00 97.50 208 ILE A O 1
ATOM 1606 N N . ASN A 1 209 ? 13.594 -2.183 -17.877 1.00 97.19 209 ASN A N 1
ATOM 1607 C CA . ASN A 1 209 ? 13.928 -1.756 -19.236 1.00 97.19 209 ASN A CA 1
ATOM 1608 C C . ASN A 1 209 ? 12.890 -2.190 -20.291 1.00 97.19 209 ASN A C 1
ATOM 1610 O O . ASN A 1 209 ? 12.704 -1.473 -21.274 1.00 97.19 209 ASN A O 1
ATOM 1614 N N . ASP A 1 210 ? 12.168 -3.296 -20.077 1.00 96.06 210 ASP A N 1
ATOM 1615 C CA . ASP A 1 210 ? 11.047 -3.717 -20.935 1.00 96.06 210 ASP A CA 1
ATOM 1616 C C . ASP A 1 210 ? 9.784 -2.841 -20.744 1.00 96.06 210 ASP A C 1
ATOM 1618 O O . ASP A 1 210 ? 8.968 -2.694 -21.663 1.00 96.06 210 ASP A O 1
ATOM 1622 N N . VAL A 1 211 ? 9.594 -2.267 -19.550 1.00 95.31 211 VAL A N 1
ATOM 1623 C CA . VAL A 1 211 ? 8.416 -1.459 -19.180 1.00 95.31 211 VAL A CA 1
ATOM 1624 C C . VAL A 1 211 ? 8.607 0.029 -19.485 1.00 95.31 211 VAL A C 1
ATOM 1626 O O . VAL A 1 211 ? 7.657 0.678 -19.925 1.00 95.31 211 VAL A O 1
ATOM 1629 N N . LEU A 1 212 ? 9.814 0.578 -19.313 1.00 94.56 212 LEU A N 1
ATOM 1630 C CA . LEU A 1 212 ? 10.108 2.007 -19.504 1.00 94.56 212 LEU A CA 1
ATOM 1631 C C . LEU A 1 212 ? 9.598 2.600 -20.838 1.00 94.56 212 LEU A C 1
ATOM 1633 O O . LEU A 1 212 ? 8.939 3.643 -20.786 1.00 94.56 212 LEU A O 1
ATOM 1637 N N . PRO A 1 213 ? 9.776 1.951 -22.011 1.00 94.00 213 PRO A N 1
ATOM 1638 C CA . PRO A 1 213 ? 9.284 2.483 -23.288 1.00 94.00 213 PRO A CA 1
ATOM 1639 C C . PRO A 1 213 ? 7.753 2.603 -23.364 1.00 94.00 213 PRO A C 1
ATOM 1641 O O . PRO A 1 213 ? 7.212 3.311 -24.215 1.00 94.00 213 PRO A O 1
ATOM 1644 N N . LYS A 1 214 ? 7.026 1.882 -22.499 1.00 94.00 214 LYS A N 1
ATOM 1645 C CA . LYS A 1 214 ? 5.562 1.959 -22.408 1.00 94.00 214 LYS A CA 1
ATOM 1646 C C . LYS A 1 214 ? 5.115 3.164 -21.578 1.00 94.00 214 LYS A C 1
ATOM 1648 O O . LYS A 1 214 ? 4.060 3.724 -21.862 1.00 94.00 214 LYS A O 1
ATOM 1653 N N . LEU A 1 215 ? 5.918 3.571 -20.592 1.00 90.81 215 LEU A N 1
ATOM 1654 C CA . LEU A 1 215 ? 5.624 4.676 -19.675 1.00 90.81 215 LEU A CA 1
ATOM 1655 C C . LEU A 1 215 ? 6.000 6.053 -20.247 1.00 90.81 215 LEU A C 1
ATOM 1657 O O . LEU A 1 215 ? 5.338 7.036 -19.926 1.00 90.81 215 LEU A O 1
ATOM 1661 N N . ASP A 1 216 ? 7.015 6.136 -21.113 1.00 85.56 216 ASP A N 1
ATOM 1662 C CA . ASP A 1 216 ? 7.450 7.387 -21.753 1.00 85.56 216 ASP A CA 1
ATOM 1663 C C . ASP A 1 216 ? 7.603 7.213 -23.268 1.00 85.56 216 ASP A C 1
ATOM 1665 O O . ASP A 1 216 ? 8.412 6.417 -23.737 1.00 85.56 216 ASP A O 1
ATOM 1669 N N . GLU A 1 217 ? 6.868 8.008 -24.052 1.00 84.94 217 GLU A N 1
ATOM 1670 C CA . GLU A 1 217 ? 6.966 8.012 -25.521 1.00 84.94 217 GLU A CA 1
ATOM 1671 C C . GLU A 1 217 ? 8.366 8.316 -26.032 1.00 84.94 217 GLU A C 1
ATOM 1673 O O . GLU A 1 217 ? 8.776 7.828 -27.084 1.00 84.94 217 GLU A O 1
ATOM 1678 N N . ARG A 1 218 ? 9.074 9.182 -25.309 1.00 85.56 218 ARG A N 1
ATOM 1679 C CA . ARG A 1 218 ? 10.382 9.669 -25.730 1.00 85.56 218 ARG A CA 1
ATOM 1680 C C . ARG A 1 218 ? 11.448 8.591 -25.583 1.00 85.56 218 ARG A C 1
ATOM 1682 O O . ARG A 1 218 ? 12.507 8.745 -26.181 1.00 85.56 218 ARG A O 1
ATOM 1689 N N . ASP A 1 219 ? 11.164 7.556 -24.785 1.00 87.31 219 ASP A N 1
ATOM 1690 C CA . ASP A 1 219 ? 12.027 6.401 -24.557 1.00 87.31 219 ASP A CA 1
ATOM 1691 C C . ASP A 1 219 ? 13.492 6.814 -24.319 1.00 87.31 219 ASP A C 1
ATOM 1693 O O . ASP A 1 219 ? 14.416 6.400 -25.014 1.00 87.31 219 ASP A O 1
ATOM 1697 N N . LEU A 1 220 ? 13.701 7.749 -23.388 1.00 85.44 220 LEU A N 1
ATOM 1698 C CA . LEU A 1 220 ? 14.987 8.442 -23.252 1.00 85.44 220 LEU A CA 1
ATOM 1699 C C . LEU A 1 220 ? 16.041 7.630 -22.500 1.00 85.44 220 LEU A C 1
ATOM 1701 O O . LEU A 1 220 ? 17.239 7.883 -22.671 1.00 85.44 220 LEU A O 1
ATOM 1705 N N . TYR A 1 221 ? 15.605 6.705 -21.648 1.00 90.31 221 TYR A N 1
ATOM 1706 C CA . TYR A 1 221 ? 16.444 6.085 -20.631 1.00 90.31 221 TYR A CA 1
ATOM 1707 C C . TYR A 1 221 ? 16.386 4.560 -20.696 1.00 90.31 221 TYR A C 1
ATOM 1709 O O . TYR A 1 221 ? 15.338 3.969 -20.942 1.00 90.31 221 TYR A O 1
ATOM 1717 N N . GLU A 1 222 ? 17.527 3.941 -20.427 1.00 93.69 222 GLU A N 1
ATOM 1718 C CA . GLU A 1 222 ? 17.619 2.596 -19.857 1.00 93.69 222 GLU A CA 1
ATOM 1719 C C . GLU A 1 222 ? 18.179 2.716 -18.447 1.00 93.69 222 GLU A C 1
ATOM 1721 O O . GLU A 1 222 ? 18.818 3.718 -18.122 1.00 93.69 222 GLU A O 1
ATOM 1726 N N . VAL A 1 223 ? 17.966 1.703 -17.621 1.00 94.81 223 VAL A N 1
ATOM 1727 C CA . VAL A 1 223 ? 18.545 1.618 -16.284 1.00 94.81 223 VAL A CA 1
ATOM 1728 C C . VAL A 1 223 ? 19.515 0.452 -16.179 1.00 94.81 223 VAL A C 1
ATOM 1730 O O . VAL A 1 223 ? 19.356 -0.575 -16.838 1.00 94.81 223 VAL A O 1
ATOM 1733 N N . GLU A 1 224 ? 20.522 0.622 -15.338 1.00 93.81 224 GLU A N 1
ATOM 1734 C CA . GLU A 1 224 ? 21.495 -0.403 -14.970 1.00 93.81 224 GLU A CA 1
ATOM 1735 C C . GLU A 1 224 ? 21.880 -0.224 -13.498 1.00 93.81 224 GLU A C 1
ATOM 1737 O O . GLU A 1 224 ? 21.765 0.875 -12.952 1.00 93.81 224 GLU A O 1
ATOM 1742 N N . GLU A 1 225 ? 22.347 -1.286 -12.850 1.00 91.44 225 GLU A N 1
ATOM 1743 C CA . GLU A 1 225 ? 22.887 -1.201 -11.493 1.00 91.44 225 GLU A CA 1
ATOM 1744 C C . GLU A 1 225 ? 24.386 -0.897 -11.528 1.00 91.44 225 GLU A C 1
ATOM 1746 O O . GLU A 1 225 ? 25.159 -1.458 -12.311 1.00 91.44 225 GLU A O 1
ATOM 1751 N N . ARG A 1 226 ? 24.808 0.018 -10.657 1.00 88.00 226 ARG A N 1
ATOM 1752 C CA . ARG A 1 226 ? 26.211 0.327 -10.369 1.00 88.00 226 ARG A CA 1
ATOM 1753 C C . ARG A 1 226 ? 26.454 0.233 -8.863 1.00 88.00 226 ARG A C 1
ATOM 1755 O O . ARG A 1 226 ? 25.543 -0.029 -8.091 1.00 88.00 226 ARG A O 1
ATOM 1762 N N . GLN A 1 227 ? 27.699 0.458 -8.435 1.00 81.19 227 GLN A N 1
ATOM 1763 C CA . GLN A 1 227 ? 28.082 0.385 -7.014 1.00 81.19 227 GLN A CA 1
ATOM 1764 C C . GLN A 1 227 ? 27.207 1.234 -6.084 1.00 81.19 227 GLN A C 1
ATOM 1766 O O . GLN A 1 227 ? 26.994 0.833 -4.945 1.00 81.19 227 GLN A O 1
ATOM 1771 N N . ASP A 1 228 ? 26.716 2.372 -6.575 1.00 75.69 228 ASP A N 1
ATOM 1772 C CA . ASP A 1 228 ? 25.929 3.331 -5.799 1.00 75.69 228 ASP A CA 1
ATOM 1773 C C . ASP A 1 228 ? 24.412 3.179 -6.024 1.00 75.69 228 ASP A C 1
ATOM 1775 O O . ASP A 1 228 ? 23.666 4.085 -5.675 1.00 75.69 228 ASP A O 1
ATOM 1779 N N . GLY A 1 229 ? 23.969 2.062 -6.620 1.00 86.31 229 GLY A N 1
ATOM 1780 C CA . GLY A 1 229 ? 22.561 1.746 -6.864 1.00 86.31 229 GLY A CA 1
ATOM 1781 C C . GLY A 1 229 ? 22.135 1.866 -8.328 1.00 86.31 229 GLY A C 1
ATOM 1782 O O . GLY A 1 229 ? 22.938 1.678 -9.252 1.00 86.31 229 GLY A O 1
ATOM 1783 N N . LEU A 1 230 ? 20.847 2.131 -8.547 1.00 90.44 230 LEU A N 1
ATOM 1784 C CA . LEU A 1 230 ? 20.261 2.187 -9.886 1.00 90.44 230 LEU A CA 1
ATOM 1785 C C . LEU A 1 230 ? 20.653 3.501 -10.570 1.00 90.44 230 LEU A C 1
ATOM 1787 O O . LEU A 1 230 ? 20.465 4.586 -10.021 1.00 90.44 230 LEU A O 1
ATOM 1791 N N . VAL A 1 231 ? 21.162 3.426 -11.797 1.00 90.38 231 VAL A N 1
ATOM 1792 C CA . VAL A 1 231 ? 21.487 4.605 -12.606 1.00 90.38 231 VAL A CA 1
ATOM 1793 C C . VAL A 1 231 ? 20.757 4.570 -13.935 1.00 90.38 231 VAL A C 1
ATOM 1795 O O . VAL A 1 231 ? 20.516 3.504 -14.498 1.00 90.38 231 VAL A O 1
ATOM 1798 N N . ALA A 1 232 ? 20.449 5.747 -14.472 1.00 90.94 232 ALA A N 1
ATOM 1799 C CA . ALA A 1 232 ? 19.929 5.866 -15.821 1.00 90.94 232 ALA A CA 1
ATOM 1800 C C . ALA A 1 232 ? 21.063 6.042 -16.837 1.00 90.94 232 ALA A C 1
ATOM 1802 O O . ALA A 1 232 ? 22.124 6.611 -16.572 1.00 90.94 232 ALA A O 1
ATOM 1803 N N . ARG A 1 233 ? 20.803 5.604 -18.060 1.00 89.94 233 ARG A N 1
ATOM 1804 C CA . ARG A 1 233 ? 21.667 5.740 -19.225 1.00 89.94 233 ARG A CA 1
ATOM 1805 C C . ARG A 1 233 ? 20.842 6.315 -20.359 1.00 89.94 233 ARG A C 1
ATOM 1807 O O . ARG A 1 233 ? 19.789 5.779 -20.696 1.00 89.94 233 ARG A O 1
ATOM 1814 N N . ARG A 1 234 ? 21.296 7.417 -20.953 1.00 87.50 234 ARG A N 1
ATOM 1815 C CA . ARG A 1 234 ? 20.587 8.027 -22.085 1.00 87.50 234 ARG A CA 1
ATOM 1816 C C . ARG A 1 234 ? 20.746 7.155 -23.325 1.00 87.50 234 ARG A C 1
ATOM 1818 O O . ARG A 1 234 ? 21.868 6.811 -23.698 1.00 87.50 234 ARG A O 1
ATOM 1825 N N . LYS A 1 235 ? 19.638 6.828 -23.997 1.00 87.38 235 LYS A N 1
ATOM 1826 C CA . LYS A 1 235 ? 19.671 6.016 -25.226 1.00 87.38 235 LYS A CA 1
ATOM 1827 C C . LYS A 1 235 ? 20.324 6.742 -26.408 1.00 87.38 235 LYS A C 1
ATOM 1829 O O . LYS A 1 235 ? 20.953 6.085 -27.231 1.00 87.38 235 LYS A O 1
ATOM 1834 N N . GLU A 1 236 ? 20.215 8.072 -26.475 1.00 86.94 236 GLU A N 1
ATOM 1835 C CA . GLU A 1 236 ? 20.722 8.884 -27.598 1.00 86.94 236 GLU A CA 1
ATOM 1836 C C . GLU A 1 236 ? 22.244 8.776 -27.785 1.00 86.94 236 GLU A C 1
ATOM 1838 O O . GLU A 1 236 ? 22.722 8.572 -28.900 1.00 86.94 236 GLU A O 1
ATOM 1843 N N . ASP A 1 237 ? 23.007 8.905 -26.700 1.00 85.00 237 ASP A N 1
ATOM 1844 C CA . ASP A 1 237 ? 24.468 9.028 -26.738 1.00 85.00 237 ASP A CA 1
ATOM 1845 C C . ASP A 1 237 ? 25.195 8.037 -25.822 1.00 85.00 237 ASP A C 1
ATOM 1847 O O . ASP A 1 237 ? 26.422 8.077 -25.714 1.00 85.00 237 ASP A O 1
ATOM 1851 N N . ASN A 1 238 ? 24.453 7.128 -25.182 1.00 82.06 238 ASN A N 1
ATOM 1852 C CA . ASN A 1 238 ? 24.976 6.159 -24.226 1.00 82.06 238 ASN A CA 1
ATOM 1853 C C . ASN A 1 238 ? 25.662 6.811 -23.006 1.00 82.06 238 ASN A C 1
ATOM 1855 O O . ASN A 1 238 ? 26.489 6.181 -22.344 1.00 82.06 238 ASN A O 1
ATOM 1859 N N . SER A 1 239 ? 25.352 8.079 -22.714 1.00 81.62 239 SER A N 1
ATOM 1860 C CA . SER A 1 239 ? 25.930 8.778 -21.570 1.00 81.62 239 SER A CA 1
ATOM 1861 C C . SER A 1 239 ? 25.271 8.335 -20.258 1.00 81.62 239 SER A C 1
ATOM 1863 O O . SER A 1 239 ? 24.052 8.118 -20.210 1.00 81.62 239 SER A O 1
ATOM 1865 N N . PRO A 1 240 ? 26.055 8.193 -19.173 1.00 80.00 240 PRO A N 1
ATOM 1866 C CA . PRO A 1 240 ? 25.492 7.970 -17.852 1.00 80.00 240 PRO A CA 1
ATOM 1867 C C . PRO A 1 240 ? 24.719 9.213 -17.403 1.00 80.00 240 PRO A C 1
ATOM 1869 O O . PRO A 1 240 ? 25.179 10.345 -17.565 1.00 80.00 240 PRO A O 1
ATOM 1872 N N . ALA A 1 241 ? 23.558 8.989 -16.803 1.00 79.50 241 ALA A N 1
ATOM 1873 C CA . ALA A 1 241 ? 22.762 9.997 -16.135 1.00 79.50 241 ALA A CA 1
ATOM 1874 C C . ALA A 1 241 ? 22.496 9.521 -14.705 1.00 79.50 241 ALA A C 1
ATOM 1876 O O . ALA A 1 241 ? 21.703 8.613 -14.469 1.00 79.50 241 ALA A O 1
ATOM 1877 N N . GLU A 1 242 ? 23.181 10.136 -13.742 1.00 80.88 242 GLU A N 1
ATOM 1878 C CA . GLU A 1 242 ? 22.861 9.916 -12.332 1.00 80.88 242 GLU A CA 1
ATOM 1879 C C . GLU A 1 242 ? 21.384 10.227 -12.096 1.00 80.88 242 GLU A C 1
ATOM 1881 O O . GLU A 1 242 ? 20.870 11.233 -12.601 1.00 80.88 242 GLU A O 1
ATOM 1886 N N . MET A 1 243 ? 20.710 9.377 -11.323 1.00 80.81 243 MET A N 1
ATOM 1887 C CA . MET A 1 243 ? 19.275 9.513 -11.087 1.00 80.81 243 MET A CA 1
ATOM 1888 C C . MET A 1 243 ? 18.930 10.888 -10.517 1.00 80.81 243 MET A C 1
ATOM 1890 O O . MET A 1 243 ? 18.016 11.539 -11.018 1.00 80.81 243 MET A O 1
ATOM 1894 N N . ALA A 1 244 ? 19.736 11.392 -9.578 1.00 76.12 244 ALA A N 1
ATOM 1895 C CA . ALA A 1 244 ? 19.604 12.723 -8.981 1.00 76.12 244 ALA A CA 1
ATOM 1896 C C . ALA A 1 244 ? 19.661 13.890 -9.993 1.00 76.12 244 ALA A C 1
ATOM 1898 O O . ALA A 1 244 ? 19.184 14.984 -9.702 1.00 76.12 244 ALA A O 1
ATOM 1899 N N . HIS A 1 245 ? 20.223 13.674 -11.187 1.00 81.38 245 HIS A N 1
ATOM 1900 C CA . HIS A 1 245 ? 20.350 14.685 -12.243 1.00 81.38 245 HIS A CA 1
ATOM 1901 C C . HIS A 1 245 ? 19.275 14.582 -13.334 1.00 81.38 245 HIS A C 1
ATOM 1903 O O . HIS A 1 245 ? 19.255 15.396 -14.266 1.00 81.38 245 HIS A O 1
ATOM 1909 N N . LEU A 1 246 ? 18.385 13.594 -13.254 1.00 84.38 246 LEU A N 1
ATOM 1910 C CA . LEU A 1 246 ? 17.224 13.514 -14.129 1.00 84.38 246 LEU A CA 1
ATOM 1911 C C . LEU A 1 246 ? 16.190 14.588 -13.772 1.00 84.38 246 LEU A C 1
ATOM 1913 O O . LEU A 1 246 ? 16.140 15.109 -12.661 1.00 84.38 246 LEU A O 1
ATOM 1917 N N . SER A 1 247 ? 15.320 14.911 -14.732 1.00 86.44 247 SER A N 1
ATOM 1918 C CA . SER A 1 247 ? 14.119 15.691 -14.417 1.00 86.44 247 SER A CA 1
ATOM 1919 C C . SER A 1 247 ? 13.233 14.928 -13.425 1.00 86.44 247 SER A C 1
ATOM 1921 O O . SER A 1 247 ? 13.191 13.698 -13.478 1.00 86.44 247 SER A O 1
ATOM 1923 N N . ALA A 1 248 ? 12.465 15.641 -12.595 1.00 83.50 248 ALA A N 1
ATOM 1924 C CA . ALA A 1 248 ? 11.536 15.024 -11.642 1.00 83.50 248 ALA A CA 1
ATOM 1925 C C . ALA A 1 248 ? 10.577 14.019 -12.311 1.00 83.50 248 ALA A C 1
ATOM 1927 O O . ALA A 1 248 ? 10.339 12.943 -11.775 1.00 83.50 248 ALA A O 1
ATOM 1928 N N . GLY A 1 249 ? 10.090 14.321 -13.522 1.00 86.12 249 GLY A N 1
ATOM 1929 C CA . GLY A 1 249 ? 9.269 13.385 -14.294 1.00 86.12 249 GLY A CA 1
ATOM 1930 C C . GLY A 1 249 ? 10.029 12.124 -14.722 1.00 86.12 249 GLY A C 1
ATOM 1931 O O . GLY A 1 249 ? 9.481 11.032 -14.652 1.00 86.12 249 GLY A O 1
ATOM 1932 N N . GLY A 1 250 ? 11.302 12.248 -15.111 1.00 88.69 250 GLY A N 1
ATOM 1933 C CA . GLY A 1 250 ? 12.150 11.102 -15.465 1.00 88.69 250 GLY A CA 1
ATOM 1934 C C . GLY A 1 250 ? 12.435 10.181 -14.275 1.00 88.69 250 GLY A C 1
ATOM 1935 O O . GLY A 1 250 ? 12.339 8.964 -14.412 1.00 88.69 250 GLY A O 1
ATOM 1936 N N . GLN A 1 251 ? 12.712 10.756 -13.099 1.00 88.62 251 GLN A N 1
ATOM 1937 C CA . GLN A 1 251 ? 12.840 9.991 -11.852 1.00 88.62 251 GLN A CA 1
ATOM 1938 C C . GLN A 1 251 ? 11.530 9.279 -11.504 1.00 88.62 251 GLN A C 1
ATOM 1940 O O . GLN A 1 251 ? 11.552 8.096 -11.176 1.00 88.62 251 GLN A O 1
ATOM 1945 N N . LEU A 1 252 ? 10.391 9.973 -11.631 1.00 89.69 252 LEU A N 1
ATOM 1946 C CA . LEU A 1 252 ? 9.072 9.407 -11.345 1.00 89.69 252 LEU A CA 1
ATOM 1947 C C . LEU A 1 252 ? 8.762 8.205 -12.243 1.00 89.69 252 LEU A C 1
ATOM 1949 O O . LEU A 1 252 ? 8.323 7.177 -11.735 1.00 89.69 252 LEU A O 1
ATOM 1953 N N . ILE A 1 253 ? 9.023 8.312 -13.552 1.00 92.00 253 ILE A N 1
ATOM 1954 C CA . ILE A 1 253 ? 8.798 7.225 -14.518 1.00 92.00 253 ILE A CA 1
ATOM 1955 C C . ILE A 1 253 ? 9.621 5.985 -14.149 1.00 92.00 253 ILE A C 1
ATOM 1957 O O . ILE A 1 253 ? 9.075 4.883 -14.122 1.00 92.00 253 ILE A O 1
ATOM 1961 N N . ILE A 1 254 ? 10.908 6.154 -13.831 1.00 93.38 254 ILE A N 1
ATOM 1962 C CA . ILE A 1 254 ? 11.776 5.032 -13.443 1.00 93.38 254 ILE A CA 1
ATOM 1963 C C . ILE A 1 254 ? 11.339 4.433 -12.103 1.00 93.38 254 ILE A C 1
ATOM 1965 O O . ILE A 1 254 ? 11.225 3.214 -11.998 1.00 93.38 254 ILE A O 1
ATOM 1969 N N . SER A 1 255 ? 11.023 5.277 -11.119 1.00 93.50 255 SER A N 1
ATOM 1970 C CA . SER A 1 255 ? 10.505 4.858 -9.811 1.00 93.50 255 SER A CA 1
ATOM 1971 C C . SER A 1 255 ? 9.227 4.020 -9.949 1.00 93.50 255 SER A C 1
ATOM 1973 O O . SER A 1 255 ? 9.110 2.925 -9.398 1.00 93.50 255 SER A O 1
ATOM 1975 N N . HIS A 1 256 ? 8.288 4.477 -10.782 1.00 93.75 256 HIS A N 1
ATOM 1976 C CA . HIS A 1 256 ? 7.059 3.742 -11.067 1.00 93.75 256 HIS A CA 1
ATOM 1977 C C . HIS A 1 256 ? 7.339 2.428 -11.794 1.00 93.75 256 HIS A C 1
ATOM 1979 O O . HIS A 1 256 ? 6.764 1.408 -11.427 1.00 93.75 256 HIS A O 1
ATOM 1985 N N . ALA A 1 257 ? 8.236 2.417 -12.784 1.00 95.31 257 ALA A N 1
ATOM 1986 C CA . ALA A 1 257 ? 8.627 1.189 -13.472 1.00 95.31 257 ALA A CA 1
ATOM 1987 C C . ALA A 1 257 ? 9.196 0.149 -12.493 1.00 95.31 257 ALA A C 1
ATOM 1989 O O . ALA A 1 257 ? 8.786 -1.010 -12.532 1.00 95.31 257 ALA A O 1
ATOM 1990 N N . ALA A 1 258 ? 10.079 0.572 -11.582 1.00 96.62 258 ALA A N 1
ATOM 1991 C CA . ALA A 1 258 ? 10.649 -0.286 -10.548 1.00 96.62 258 ALA A CA 1
ATOM 1992 C C . ALA A 1 258 ? 9.567 -0.867 -9.624 1.00 96.62 258 ALA A C 1
ATOM 1994 O O . ALA A 1 258 ? 9.556 -2.071 -9.377 1.00 96.62 258 ALA A O 1
ATOM 1995 N N . ALA A 1 259 ? 8.611 -0.048 -9.185 1.00 96.12 259 ALA A N 1
ATOM 1996 C CA . ALA A 1 259 ? 7.500 -0.483 -8.342 1.00 96.12 259 ALA A CA 1
ATOM 1997 C C . ALA A 1 259 ? 6.508 -1.434 -9.041 1.00 96.12 259 ALA A C 1
ATOM 1999 O O . ALA A 1 259 ? 6.033 -2.401 -8.439 1.00 96.12 259 ALA A O 1
ATOM 2000 N N . LEU A 1 260 ? 6.180 -1.179 -10.316 1.00 95.62 260 LEU A N 1
ATOM 2001 C CA . LEU A 1 260 ? 5.357 -2.088 -11.126 1.00 95.62 260 LEU A CA 1
ATOM 2002 C C . LEU A 1 260 ? 6.038 -3.462 -11.212 1.00 95.62 260 LEU A C 1
ATOM 2004 O O . LEU A 1 260 ? 5.436 -4.471 -10.847 1.00 95.62 260 LEU A O 1
ATOM 2008 N N . VAL A 1 261 ? 7.316 -3.481 -11.604 1.00 97.25 261 VAL A N 1
ATOM 2009 C CA . VAL A 1 261 ? 8.106 -4.710 -11.757 1.00 97.25 261 VAL A CA 1
ATOM 2010 C C . VAL A 1 261 ? 8.271 -5.454 -10.435 1.00 97.25 261 VAL A C 1
ATOM 2012 O O . VAL A 1 261 ? 8.108 -6.671 -10.408 1.00 97.25 261 VAL A O 1
ATOM 2015 N N . ALA A 1 262 ? 8.541 -4.744 -9.337 1.00 97.56 262 ALA A N 1
ATOM 2016 C CA . ALA A 1 262 ? 8.642 -5.322 -7.999 1.00 97.56 262 ALA A CA 1
ATOM 2017 C C . ALA A 1 262 ? 7.366 -6.083 -7.600 1.00 97.56 262 ALA A C 1
ATOM 2019 O O . ALA A 1 262 ? 7.446 -7.186 -7.068 1.00 97.56 262 ALA A O 1
ATOM 2020 N N . GLY A 1 263 ? 6.184 -5.544 -7.920 1.00 95.62 263 GLY A N 1
ATOM 2021 C CA . GLY A 1 263 ? 4.918 -6.252 -7.716 1.00 95.62 263 GLY A CA 1
ATOM 2022 C C . GLY A 1 263 ? 4.714 -7.442 -8.665 1.00 95.62 263 GLY A C 1
ATOM 2023 O O . GLY A 1 263 ? 4.171 -8.465 -8.254 1.00 95.62 263 GLY A O 1
ATOM 2024 N N . GLU A 1 264 ? 5.139 -7.334 -9.924 1.00 94.62 264 GLU A N 1
ATOM 2025 C CA . GLU A 1 264 ? 4.977 -8.384 -10.946 1.00 94.62 264 GLU A CA 1
ATOM 2026 C C . GLU A 1 264 ? 5.870 -9.615 -10.729 1.00 94.62 264 GLU A C 1
ATOM 2028 O O . GLU A 1 264 ? 5.553 -10.698 -11.221 1.00 94.62 264 GLU A O 1
ATOM 2033 N N . VAL A 1 265 ? 7.008 -9.473 -10.040 1.00 96.19 265 VAL A N 1
ATOM 2034 C CA . VAL A 1 265 ? 7.894 -10.612 -9.730 1.00 96.19 265 VAL A CA 1
ATOM 2035 C C . VAL A 1 265 ? 7.447 -11.403 -8.499 1.00 96.19 265 VAL A C 1
ATOM 2037 O O . VAL A 1 265 ? 7.907 -12.529 -8.311 1.00 96.19 265 VAL A O 1
ATOM 2040 N N . MET A 1 266 ? 6.565 -10.837 -7.669 1.00 95.81 266 MET A N 1
ATOM 2041 C CA . MET A 1 266 ? 6.021 -11.504 -6.484 1.00 95.81 266 MET A CA 1
ATOM 2042 C C . MET A 1 266 ? 5.250 -12.777 -6.862 1.00 95.81 266 MET A C 1
ATOM 2044 O O . MET A 1 266 ? 4.606 -12.793 -7.912 1.00 95.81 266 MET A O 1
ATOM 2048 N N . PRO A 1 267 ? 5.227 -13.813 -5.995 1.00 94.69 267 PRO A N 1
ATOM 2049 C CA . PRO A 1 267 ? 4.377 -14.984 -6.193 1.00 94.69 267 PRO A CA 1
ATOM 2050 C C . PRO A 1 267 ? 2.933 -14.590 -6.489 1.00 94.69 267 PRO A C 1
ATOM 2052 O O . PRO A 1 267 ? 2.391 -15.043 -7.488 1.00 94.69 267 PRO A O 1
ATOM 2055 N N . ALA A 1 268 ? 2.364 -13.700 -5.668 1.00 93.88 268 ALA A N 1
ATOM 2056 C CA . ALA A 1 268 ? 1.089 -13.031 -5.875 1.00 93.88 268 ALA A CA 1
ATOM 2057 C C . ALA A 1 268 ? 1.252 -11.521 -5.810 1.00 93.88 268 ALA A C 1
ATOM 2059 O O . ALA A 1 268 ? 1.705 -10.968 -4.804 1.00 93.88 268 ALA A O 1
ATOM 2060 N N . THR A 1 269 ? 0.836 -10.859 -6.883 1.00 94.12 269 THR A N 1
ATOM 2061 C CA . THR A 1 269 ? 0.996 -9.421 -7.029 1.00 94.12 269 THR A CA 1
ATOM 2062 C C . THR A 1 269 ? 0.131 -8.676 -6.005 1.00 94.12 269 THR A C 1
ATOM 2064 O O . THR A 1 269 ? -1.096 -8.830 -6.015 1.00 94.12 269 THR A O 1
ATOM 2067 N N . PRO A 1 270 ? 0.741 -7.867 -5.119 1.00 94.19 270 PRO A N 1
ATOM 2068 C CA . PRO A 1 270 ? -0.005 -7.066 -4.159 1.00 94.19 270 PRO A CA 1
ATOM 2069 C C . PRO A 1 270 ? -0.787 -5.940 -4.864 1.00 94.19 270 PRO A C 1
ATOM 2071 O O . PRO A 1 270 ? -0.367 -5.468 -5.930 1.00 94.19 270 PRO A O 1
ATOM 2074 N N . PRO A 1 271 ? -1.903 -5.471 -4.273 1.00 94.94 271 PRO A N 1
ATOM 2075 C CA . PRO A 1 271 ? -2.602 -4.275 -4.725 1.00 94.94 271 PRO A CA 1
ATOM 2076 C C . PRO A 1 271 ? -1.682 -3.054 -4.748 1.00 94.94 271 PRO A C 1
ATOM 2078 O O . PRO A 1 271 ? -0.887 -2.855 -3.832 1.00 94.94 271 PRO A O 1
ATOM 2081 N N . LEU A 1 272 ? -1.837 -2.206 -5.762 1.00 95.56 272 LEU A N 1
ATOM 2082 C CA . LEU A 1 272 ? -1.164 -0.913 -5.837 1.00 95.56 272 LEU A CA 1
ATOM 2083 C C . LEU A 1 272 ? -2.015 0.167 -5.169 1.00 95.56 272 LEU A C 1
ATOM 2085 O O . LEU A 1 272 ? -3.173 0.344 -5.526 1.00 95.56 272 LEU A O 1
ATOM 2089 N N . ILE A 1 273 ? -1.430 0.927 -4.256 1.00 96.12 273 ILE A N 1
ATOM 2090 C CA . ILE A 1 273 ? -2.038 2.071 -3.581 1.00 96.12 273 ILE A CA 1
ATOM 2091 C C . ILE A 1 273 ? -1.347 3.327 -4.113 1.00 96.12 273 ILE A C 1
ATOM 2093 O O . ILE A 1 273 ? -0.187 3.572 -3.800 1.00 96.12 273 ILE A O 1
ATOM 2097 N N . GLY A 1 274 ? -2.033 4.106 -4.942 1.00 94.81 274 GLY A N 1
ATOM 2098 C CA . GLY A 1 274 ? -1.528 5.370 -5.473 1.00 94.81 274 GLY A CA 1
ATOM 2099 C C . GLY A 1 274 ? -2.127 6.560 -4.733 1.00 94.81 274 GLY A C 1
ATOM 2100 O O . GLY A 1 274 ? -3.333 6.772 -4.830 1.00 94.81 274 GLY A O 1
ATOM 2101 N N . ASP A 1 275 ? -1.314 7.361 -4.046 1.00 93.00 275 ASP A N 1
ATOM 2102 C CA . ASP A 1 275 ? -1.712 8.666 -3.508 1.00 93.00 275 ASP A CA 1
ATOM 2103 C C . ASP A 1 275 ? -1.097 9.784 -4.345 1.00 93.00 275 ASP A C 1
ATOM 2105 O O . ASP A 1 275 ? 0.092 10.076 -4.258 1.00 93.00 275 ASP A O 1
ATOM 2109 N N . THR A 1 276 ? -1.908 10.428 -5.182 1.00 88.94 276 THR A N 1
ATOM 2110 C CA . THR A 1 276 ? -1.443 11.536 -6.029 1.00 88.94 276 THR A CA 1
ATOM 2111 C C . THR A 1 276 ? -0.232 11.157 -6.909 1.00 88.94 276 THR A C 1
ATOM 2113 O O . THR A 1 276 ? 0.697 11.937 -7.127 1.00 88.94 276 THR A O 1
ATOM 2116 N N . MET A 1 277 ? -0.206 9.919 -7.406 1.00 89.44 277 MET A N 1
ATOM 2117 C CA . MET A 1 277 ? 0.973 9.310 -8.033 1.00 89.44 277 MET A CA 1
ATOM 2118 C C . MET A 1 277 ? 1.386 9.920 -9.391 1.00 89.44 277 MET A C 1
ATOM 2120 O O . MET A 1 277 ? 2.479 9.654 -9.884 1.00 89.44 277 MET A O 1
ATOM 2124 N N . PHE A 1 278 ? 0.562 10.777 -10.001 1.00 88.25 278 PHE A N 1
ATOM 2125 C CA . PHE A 1 278 ? 0.830 11.416 -11.296 1.00 88.25 278 PHE A CA 1
ATOM 2126 C C . PHE A 1 278 ? 1.234 12.901 -11.190 1.00 88.25 278 PHE A C 1
ATOM 2128 O O . PHE A 1 278 ? 1.404 13.572 -12.212 1.00 88.25 278 PHE A O 1
ATOM 2135 N N . GLY A 1 279 ? 1.400 13.448 -9.980 1.00 79.12 279 GLY A N 1
ATOM 2136 C CA . GLY A 1 279 ? 1.523 14.894 -9.730 1.00 79.12 279 GLY A CA 1
ATOM 2137 C C . GLY A 1 279 ? 2.731 15.638 -10.336 1.00 79.12 279 GLY A C 1
ATOM 2138 O O . GLY A 1 279 ? 2.783 16.864 -10.241 1.00 79.12 279 GLY A O 1
ATOM 2139 N N . ARG A 1 280 ? 3.709 14.952 -10.951 1.00 77.75 280 ARG A N 1
ATOM 2140 C CA . ARG A 1 280 ? 4.985 15.545 -11.433 1.00 77.75 280 ARG A CA 1
ATOM 2141 C C . ARG A 1 280 ? 5.314 15.273 -12.906 1.00 77.75 280 ARG A C 1
ATOM 2143 O O . ARG A 1 280 ? 6.446 15.499 -13.337 1.00 77.75 280 ARG A O 1
ATOM 2150 N N . VAL A 1 281 ? 4.343 14.808 -13.687 1.00 85.44 281 VAL A N 1
ATOM 2151 C CA . VAL A 1 281 ? 4.514 14.505 -15.116 1.00 85.44 281 VAL A CA 1
ATOM 2152 C C . VAL A 1 281 ? 3.561 15.317 -15.988 1.00 85.44 281 VAL A C 1
ATOM 2154 O O . VAL A 1 281 ? 2.525 15.801 -15.533 1.00 85.44 281 VAL A O 1
ATOM 2157 N N . ASP A 1 282 ? 3.936 15.504 -17.254 1.00 87.81 282 ASP A N 1
ATOM 2158 C CA . ASP A 1 282 ? 3.057 16.142 -18.227 1.00 87.81 282 ASP A CA 1
ATOM 2159 C C . ASP A 1 282 ? 1.883 15.226 -18.607 1.00 87.81 282 ASP A C 1
ATOM 2161 O O . ASP A 1 282 ? 1.877 14.020 -18.348 1.00 87.81 282 ASP A O 1
ATOM 2165 N N . ARG A 1 283 ? 0.851 15.816 -19.216 1.00 88.81 283 ARG A N 1
ATOM 2166 C CA . ARG A 1 283 ? -0.378 15.098 -19.569 1.00 88.81 283 ARG A CA 1
ATOM 2167 C C . ARG A 1 283 ? -0.131 13.862 -20.458 1.00 88.81 283 ARG A C 1
ATOM 2169 O O . ARG A 1 283 ? -0.684 12.820 -20.117 1.00 88.81 283 ARG A O 1
ATOM 2176 N N . PRO A 1 284 ? 0.688 13.917 -21.530 1.00 89.25 284 PRO A N 1
ATOM 2177 C CA . PRO A 1 284 ? 0.954 12.735 -22.354 1.00 89.25 284 PRO A CA 1
ATOM 2178 C C . PRO A 1 284 ? 1.615 11.587 -21.579 1.00 89.25 284 PRO A C 1
ATOM 2180 O O . PRO A 1 284 ? 1.218 10.433 -21.734 1.00 89.25 284 PRO A O 1
ATOM 2183 N N . THR A 1 285 ? 2.593 11.890 -20.719 1.00 89.56 285 THR A N 1
ATOM 2184 C CA . THR A 1 285 ? 3.242 10.878 -19.871 1.00 89.56 285 THR A CA 1
ATOM 2185 C C . THR A 1 285 ? 2.239 10.280 -18.888 1.00 89.56 285 THR A C 1
ATOM 2187 O O . THR A 1 285 ? 2.148 9.064 -18.747 1.00 89.56 285 THR A O 1
ATOM 2190 N N . ARG A 1 286 ? 1.429 11.127 -18.249 1.00 90.81 286 ARG A N 1
ATOM 2191 C CA . ARG A 1 286 ? 0.387 10.706 -17.312 1.00 90.81 286 ARG A CA 1
ATOM 2192 C C . ARG A 1 286 ? -0.642 9.761 -17.952 1.00 90.81 286 ARG A C 1
ATOM 2194 O O . ARG A 1 286 ? -0.980 8.748 -17.350 1.00 90.81 286 ARG A O 1
ATOM 2201 N N . GLU A 1 287 ? -1.110 10.062 -19.164 1.00 91.19 287 GLU A N 1
ATOM 2202 C CA . GLU A 1 287 ? -2.029 9.198 -19.929 1.00 91.19 287 GLU A CA 1
ATOM 2203 C C . GLU A 1 287 ? -1.411 7.817 -20.209 1.00 91.19 287 GLU A C 1
ATOM 2205 O O . GLU A 1 287 ? -2.074 6.798 -20.031 1.00 91.19 287 GLU A O 1
ATOM 2210 N N . ARG A 1 288 ? -0.117 7.751 -20.544 1.00 91.38 288 ARG A N 1
ATOM 2211 C CA . ARG A 1 288 ? 0.592 6.473 -20.733 1.00 91.38 288 ARG A CA 1
ATOM 2212 C C . ARG A 1 288 ? 0.775 5.688 -19.443 1.00 91.38 288 ARG A C 1
ATOM 2214 O O . ARG A 1 288 ? 0.532 4.484 -19.432 1.00 91.38 288 ARG A O 1
ATOM 2221 N N . MET A 1 289 ? 1.182 6.354 -18.362 1.00 92.31 289 MET A N 1
ATOM 2222 C CA . MET A 1 289 ? 1.305 5.719 -17.047 1.00 92.31 289 MET A CA 1
ATOM 2223 C C . MET A 1 289 ? -0.025 5.092 -16.623 1.00 92.31 289 MET A C 1
ATOM 2225 O O . MET A 1 289 ? -0.047 3.944 -16.186 1.00 92.31 289 MET A O 1
ATOM 2229 N N . PHE A 1 290 ? -1.132 5.814 -16.813 1.00 92.50 290 PHE A N 1
ATOM 2230 C CA . PHE A 1 290 ? -2.469 5.299 -16.537 1.00 92.50 290 PHE A CA 1
ATOM 2231 C C . PHE A 1 290 ? -2.813 4.070 -17.386 1.00 92.50 290 PHE A C 1
ATOM 2233 O O . PHE A 1 290 ? -3.278 3.077 -16.835 1.00 92.50 290 PHE A O 1
ATOM 2240 N N . GLU A 1 291 ? -2.532 4.082 -18.692 1.00 92.00 291 GLU A N 1
ATOM 2241 C CA . GLU A 1 291 ? -2.776 2.918 -19.557 1.00 92.00 291 GLU A CA 1
ATOM 2242 C C . GLU A 1 291 ? -1.951 1.687 -19.156 1.00 92.00 291 GLU A C 1
ATOM 2244 O O . GLU A 1 291 ? -2.471 0.572 -19.174 1.00 92.00 291 GLU A O 1
ATOM 2249 N N . VAL A 1 292 ? -0.692 1.864 -18.739 1.00 92.56 292 VAL A N 1
ATOM 2250 C CA . VAL A 1 292 ? 0.130 0.755 -18.225 1.00 92.56 292 VAL A CA 1
ATOM 2251 C C . VAL A 1 292 ? -0.461 0.192 -16.931 1.00 92.56 292 VAL A C 1
ATOM 2253 O O . VAL A 1 292 ? -0.601 -1.021 -16.800 1.00 92.56 292 VAL A O 1
ATOM 2256 N N . ILE A 1 293 ? -0.855 1.058 -15.996 1.00 91.69 293 ILE A N 1
ATOM 2257 C CA . ILE A 1 293 ? -1.462 0.658 -14.718 1.00 91.69 293 ILE A CA 1
ATOM 2258 C C . ILE A 1 293 ? -2.804 -0.052 -14.940 1.00 91.69 293 ILE A C 1
ATOM 2260 O O . ILE A 1 293 ? -3.076 -1.060 -14.297 1.00 91.69 293 ILE A O 1
ATOM 2264 N N . LYS A 1 294 ? -3.616 0.427 -15.886 1.00 89.81 294 LYS A N 1
ATOM 2265 C CA . LYS A 1 294 ? -4.900 -0.172 -16.277 1.00 89.81 294 LYS A CA 1
ATOM 2266 C C . LYS A 1 294 ? -4.760 -1.572 -16.868 1.00 89.81 294 LYS A C 1
ATOM 2268 O O . LYS A 1 294 ? -5.686 -2.368 -16.767 1.00 89.81 294 LYS A O 1
ATOM 2273 N N . GLN A 1 295 ? -3.624 -1.865 -17.494 1.00 88.38 295 GLN A N 1
ATOM 2274 C CA . GLN A 1 295 ? -3.329 -3.172 -18.083 1.00 88.38 295 GLN A CA 1
ATOM 2275 C C . GLN A 1 295 ? -2.584 -4.113 -17.125 1.00 88.38 295 GLN A C 1
ATOM 2277 O O . GLN A 1 295 ? -2.361 -5.272 -17.477 1.00 88.38 295 GLN A O 1
ATOM 2282 N N . ALA A 1 296 ? -2.181 -3.639 -15.943 1.00 86.38 296 ALA A N 1
ATOM 2283 C CA . ALA A 1 296 ? -1.493 -4.464 -14.959 1.00 86.38 296 ALA A CA 1
ATOM 2284 C C . ALA A 1 296 ? -2.449 -5.520 -14.376 1.00 86.38 296 ALA A C 1
ATOM 2286 O O . ALA A 1 296 ? -3.596 -5.214 -14.057 1.00 86.38 296 ALA A O 1
ATOM 2287 N N . ASP A 1 297 ? -1.975 -6.756 -14.184 1.00 86.50 297 ASP A N 1
ATOM 2288 C CA . ASP A 1 297 ? -2.759 -7.851 -13.577 1.00 86.50 297 ASP A CA 1
ATOM 2289 C C . ASP A 1 297 ? -2.838 -7.710 -12.043 1.00 86.50 297 ASP A C 1
ATOM 2291 O O . ASP A 1 297 ? -2.422 -8.590 -11.291 1.00 86.50 297 ASP A O 1
ATOM 2295 N N . ARG A 1 298 ? -3.312 -6.556 -11.557 1.00 90.50 298 ARG A N 1
ATOM 2296 C CA . ARG A 1 298 ? -3.471 -6.264 -10.126 1.00 90.50 298 ARG A CA 1
ATOM 2297 C C . ARG A 1 298 ? -4.567 -5.241 -9.862 1.00 90.50 298 ARG A C 1
ATOM 2299 O O . ARG A 1 298 ? -4.905 -4.446 -10.732 1.00 90.50 298 ARG A O 1
ATOM 2306 N N . GLN A 1 299 ? -5.092 -5.234 -8.639 1.00 93.19 299 GLN A N 1
ATOM 2307 C CA . GLN A 1 299 ? -5.962 -4.150 -8.185 1.00 93.19 299 GLN A CA 1
ATOM 2308 C C . GLN A 1 299 ? -5.149 -2.868 -7.987 1.00 93.19 299 GLN A C 1
ATOM 2310 O O . GLN A 1 299 ? -4.020 -2.907 -7.491 1.00 93.19 299 GLN A O 1
ATOM 2315 N N . VAL A 1 300 ? -5.749 -1.731 -8.328 1.00 94.50 300 VAL A N 1
ATOM 2316 C CA . VAL A 1 300 ? -5.175 -0.406 -8.110 1.00 94.50 300 VAL A CA 1
ATOM 2317 C C . VAL A 1 300 ? -6.180 0.451 -7.348 1.00 94.50 300 VAL A C 1
ATOM 2319 O O . VAL A 1 300 ? -7.294 0.668 -7.811 1.00 94.50 300 VAL A O 1
ATOM 2322 N N . LEU A 1 301 ? -5.783 0.963 -6.189 1.00 95.25 301 LEU A N 1
ATOM 2323 C CA . LEU A 1 301 ? -6.524 1.951 -5.417 1.00 95.25 301 LEU A CA 1
ATOM 2324 C C . LEU A 1 301 ? -5.907 3.324 -5.680 1.00 95.25 301 LEU A C 1
ATOM 2326 O O . LEU A 1 301 ? -4.768 3.567 -5.288 1.00 95.25 301 LEU A O 1
ATOM 2330 N N . LEU A 1 302 ? -6.638 4.219 -6.343 1.00 94.69 302 LEU A N 1
ATOM 2331 C CA . LEU A 1 302 ? -6.169 5.575 -6.634 1.00 94.69 302 LEU A CA 1
ATOM 2332 C C . LEU A 1 302 ? -6.862 6.599 -5.742 1.00 94.69 302 LEU A C 1
ATOM 2334 O O . LEU A 1 302 ? -8.063 6.846 -5.865 1.00 94.69 302 LEU A O 1
ATOM 2338 N N . PHE A 1 303 ? -6.074 7.254 -4.901 1.00 94.94 303 PHE A N 1
ATOM 2339 C CA . PHE A 1 303 ? -6.454 8.424 -4.128 1.00 94.94 303 PHE A CA 1
ATOM 2340 C C . PHE A 1 303 ? -5.989 9.672 -4.881 1.00 94.94 303 PHE A C 1
ATOM 2342 O O . PHE A 1 303 ? -4.804 9.992 -4.912 1.00 94.94 303 PHE A O 1
ATOM 2349 N N . SER A 1 304 ? -6.920 10.365 -5.538 1.00 92.31 304 SER A N 1
ATOM 2350 C CA . SER A 1 304 ? -6.585 11.372 -6.556 1.00 92.31 304 SER A CA 1
ATOM 2351 C C . SER A 1 304 ? -7.500 12.609 -6.512 1.00 92.31 304 SER A C 1
ATOM 2353 O O . SER A 1 304 ? -8.388 12.723 -5.666 1.00 92.31 304 SER A O 1
ATOM 2355 N N . PHE A 1 305 ? -7.279 13.589 -7.387 1.00 89.62 305 PHE A N 1
ATOM 2356 C CA . PHE A 1 305 ? -8.105 14.796 -7.521 1.00 89.62 305 PHE A CA 1
ATOM 2357 C C . PHE A 1 305 ? -8.417 15.106 -8.992 1.00 89.62 305 PHE A C 1
ATOM 2359 O O . PHE A 1 305 ? -7.749 14.612 -9.894 1.00 89.62 305 PHE A O 1
ATOM 2366 N N . ASP A 1 306 ? -9.414 15.961 -9.246 1.00 83.06 306 ASP A N 1
ATOM 2367 C CA . ASP A 1 306 ? -9.986 16.169 -10.590 1.00 83.06 306 ASP A CA 1
ATOM 2368 C C . ASP A 1 306 ? -8.946 16.480 -11.678 1.00 83.06 306 ASP A C 1
ATOM 2370 O O . ASP A 1 306 ? -8.954 15.875 -12.747 1.00 83.06 306 ASP A O 1
ATOM 2374 N N . ALA A 1 307 ? -8.021 17.405 -11.411 1.00 85.50 307 ALA A N 1
ATOM 2375 C CA . ALA A 1 307 ? -7.008 17.792 -12.392 1.00 85.50 307 ALA A CA 1
ATOM 2376 C C . ALA A 1 307 ? -5.964 16.690 -12.658 1.00 85.50 307 ALA A C 1
ATOM 2378 O O . ALA A 1 307 ? -5.324 16.703 -13.710 1.00 85.50 307 ALA A O 1
ATOM 2379 N N . GLU A 1 308 ? -5.794 15.731 -11.745 1.00 86.88 308 GLU A N 1
ATOM 2380 C CA . GLU A 1 308 ? -4.924 14.571 -11.938 1.00 86.88 308 GLU A CA 1
ATOM 2381 C C . GLU A 1 308 ? -5.578 13.509 -12.836 1.00 86.88 308 GLU A C 1
ATOM 2383 O O . GLU A 1 308 ? -4.906 12.941 -13.692 1.00 86.88 308 GLU A O 1
ATOM 2388 N N . LEU A 1 309 ? -6.893 13.318 -12.713 1.00 87.06 309 LEU A N 1
ATOM 2389 C CA . LEU A 1 309 ? -7.663 12.354 -13.510 1.00 87.06 309 LEU A CA 1
ATOM 2390 C C . LEU A 1 309 ? -8.140 12.912 -14.861 1.00 87.06 309 LEU A C 1
ATOM 2392 O O . LEU A 1 309 ? -8.749 12.196 -15.655 1.00 87.06 309 LEU A O 1
ATOM 2396 N N . GLU A 1 310 ? -7.893 14.194 -15.140 1.00 86.38 310 GLU A N 1
ATOM 2397 C CA . GLU A 1 310 ? -8.340 14.833 -16.376 1.00 86.38 310 GLU A CA 1
ATOM 2398 C C . GLU A 1 310 ? -7.806 14.093 -17.616 1.00 86.38 310 GLU A C 1
ATOM 2400 O O . GLU A 1 310 ? -6.594 14.010 -17.841 1.00 86.38 310 GLU A O 1
ATOM 2405 N N . GLY A 1 311 ? -8.734 13.616 -18.451 1.00 84.12 311 GLY A N 1
ATOM 2406 C CA . GLY A 1 311 ? -8.443 12.879 -19.683 1.00 84.12 311 GLY A CA 1
ATOM 2407 C C . GLY A 1 311 ? -8.520 11.359 -19.545 1.00 84.12 311 GLY A C 1
ATOM 2408 O O . GLY A 1 311 ? -8.496 10.677 -20.566 1.00 84.12 311 GLY A O 1
ATOM 2409 N N . PHE A 1 312 ? -8.656 10.827 -18.329 1.00 89.12 312 PHE A N 1
ATOM 2410 C CA . PHE A 1 312 ? -8.793 9.391 -18.110 1.00 89.12 312 PHE A CA 1
ATOM 2411 C C . PHE A 1 312 ? -10.239 8.935 -18.295 1.00 89.12 312 PHE A C 1
ATOM 2413 O O . PHE A 1 312 ? -11.175 9.559 -17.795 1.00 89.12 312 PHE A O 1
ATOM 2420 N N . ASP A 1 313 ? -10.418 7.809 -18.982 1.00 86.69 313 ASP A N 1
ATOM 2421 C CA . ASP A 1 313 ? -11.703 7.114 -19.064 1.00 86.69 313 ASP A CA 1
ATOM 2422 C C . ASP A 1 313 ? -11.908 6.262 -17.803 1.00 86.69 313 ASP A C 1
ATOM 2424 O O . ASP A 1 313 ? -11.726 5.042 -17.807 1.00 86.69 313 ASP A O 1
ATOM 2428 N N . ILE A 1 314 ? -12.179 6.942 -16.686 1.00 87.62 314 ILE A N 1
ATOM 2429 C CA . ILE A 1 314 ? -12.421 6.325 -15.383 1.00 87.62 314 ILE A CA 1
ATOM 2430 C C . ILE A 1 314 ? -13.396 7.159 -14.558 1.00 87.62 314 ILE A C 1
ATOM 2432 O O . ILE A 1 314 ? -13.346 8.388 -14.555 1.00 87.62 314 ILE A O 1
ATOM 2436 N N . SER A 1 315 ? -14.302 6.483 -13.854 1.00 86.88 315 SER A N 1
ATOM 2437 C CA . SER A 1 315 ? -15.267 7.134 -12.967 1.00 86.88 315 SER A CA 1
ATOM 2438 C C . SER A 1 315 ? -14.890 6.895 -11.507 1.00 86.88 315 SER A C 1
ATOM 2440 O O . SER A 1 315 ? -14.622 5.750 -11.138 1.00 86.88 315 SER A O 1
ATOM 2442 N N . PRO A 1 316 ? -14.889 7.937 -10.659 1.00 89.94 316 PRO A N 1
ATOM 2443 C CA . PRO A 1 316 ? -14.680 7.756 -9.234 1.00 89.94 316 PRO A CA 1
ATOM 2444 C C . PRO A 1 316 ? -15.784 6.915 -8.602 1.00 89.94 316 PRO A C 1
ATOM 2446 O O . PRO A 1 316 ? -16.957 7.049 -8.942 1.00 89.94 316 PRO A O 1
ATOM 2449 N N . MET A 1 317 ? -15.410 6.082 -7.635 1.00 91.19 317 MET A N 1
ATOM 2450 C CA . MET A 1 317 ? -16.357 5.316 -6.822 1.00 91.19 317 MET A CA 1
ATOM 2451 C C . MET A 1 317 ? -16.771 6.074 -5.567 1.00 91.19 317 MET A C 1
ATOM 2453 O O . MET A 1 317 ? -17.920 5.981 -5.126 1.00 91.19 317 MET A O 1
ATOM 2457 N N . PHE A 1 318 ? -15.834 6.840 -5.010 1.00 93.81 318 PHE A N 1
ATOM 2458 C CA . PHE A 1 318 ? -16.023 7.590 -3.779 1.00 93.81 318 PHE A CA 1
ATOM 2459 C C . PHE A 1 318 ? -15.510 9.012 -3.931 1.00 93.81 318 PHE A C 1
ATOM 2461 O O . PHE A 1 318 ? -14.459 9.245 -4.527 1.00 93.81 318 PHE A O 1
ATOM 2468 N N . LYS A 1 319 ? -16.241 9.951 -3.340 1.00 94.62 319 LYS A N 1
ATOM 2469 C CA . LYS A 1 319 ? -15.884 11.357 -3.236 1.00 94.62 319 LYS A CA 1
ATOM 2470 C C . LYS A 1 319 ? -15.677 11.733 -1.779 1.00 94.62 319 LYS A C 1
ATOM 2472 O O . LYS A 1 319 ? -16.548 11.477 -0.949 1.00 94.62 319 LYS A O 1
ATOM 2477 N N . LEU A 1 320 ? -14.564 12.392 -1.489 1.00 95.06 320 LEU A N 1
ATOM 2478 C CA . LEU A 1 320 ? -14.322 13.018 -0.196 1.00 95.06 320 LEU A CA 1
ATOM 2479 C C . LEU A 1 320 ? -14.867 14.443 -0.220 1.00 95.06 320 LEU A C 1
ATOM 2481 O O . LEU A 1 320 ? -14.598 15.216 -1.143 1.00 95.06 320 LEU A O 1
ATOM 2485 N N . GLU A 1 321 ? -15.641 14.794 0.798 1.00 93.81 321 GLU A N 1
ATOM 2486 C CA . GLU A 1 321 ? -16.242 16.117 0.941 1.00 93.81 321 GLU A CA 1
ATOM 2487 C C . GLU A 1 321 ? -16.064 16.626 2.368 1.00 93.81 321 GLU A C 1
ATOM 2489 O O . GLU A 1 321 ? -16.044 15.843 3.315 1.00 93.81 321 GLU A O 1
ATOM 2494 N N . GLN A 1 322 ? -15.970 17.943 2.538 1.00 91.38 322 GLN A N 1
ATOM 2495 C CA . GLN A 1 322 ? -15.929 18.535 3.870 1.00 91.38 322 GLN A CA 1
ATOM 2496 C C . GLN A 1 322 ? -17.283 18.355 4.573 1.00 91.38 322 GLN A C 1
ATOM 2498 O O . GLN A 1 322 ? -18.340 18.651 4.004 1.00 91.38 322 GLN A O 1
ATOM 2503 N N . ALA A 1 323 ? -17.254 17.876 5.815 1.00 86.00 323 ALA A N 1
ATOM 2504 C CA . ALA A 1 323 ? -18.426 17.737 6.663 1.00 86.00 323 ALA A CA 1
ATOM 2505 C C . ALA A 1 323 ? -18.578 18.987 7.548 1.00 86.00 323 ALA A C 1
ATOM 2507 O O . ALA A 1 323 ? -17.936 19.137 8.583 1.00 86.00 323 ALA A O 1
ATOM 2508 N N . GLY A 1 324 ? -19.451 19.909 7.132 1.00 80.56 324 GLY A N 1
ATOM 2509 C CA . GLY A 1 324 ? -19.737 21.131 7.892 1.00 80.56 324 GLY A CA 1
ATOM 2510 C C . GLY A 1 324 ? -18.581 22.141 7.895 1.00 80.56 324 GLY A C 1
ATOM 2511 O O . GLY A 1 324 ? -17.817 22.222 6.939 1.00 80.56 324 GLY A O 1
ATOM 2512 N N . GLU A 1 325 ? -18.489 22.949 8.956 1.00 73.88 325 GLU A N 1
ATOM 2513 C CA . GLU A 1 325 ? -17.454 23.991 9.117 1.00 73.88 325 GLU A CA 1
ATOM 2514 C C . GLU A 1 325 ? -16.180 23.483 9.833 1.00 73.88 325 GLU A C 1
ATOM 2516 O O . GLU A 1 325 ? -15.230 24.246 10.008 1.00 73.88 325 GLU A O 1
ATOM 2521 N N . GLY A 1 326 ? -16.161 22.214 10.263 1.00 78.06 326 GLY A N 1
ATOM 2522 C CA . GLY A 1 326 ? -15.058 21.592 11.007 1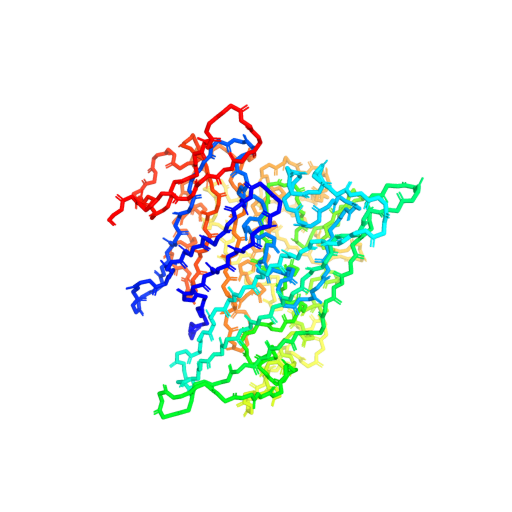.00 78.06 326 GLY A CA 1
ATOM 2523 C C . GLY A 1 326 ? -13.945 21.016 10.124 1.00 78.06 326 GLY A C 1
ATOM 2524 O O . GLY A 1 326 ? -13.894 21.257 8.912 1.00 78.06 326 GLY A O 1
ATOM 2525 N N . ARG A 1 327 ? -13.041 20.236 10.740 1.00 83.56 327 ARG A N 1
ATOM 2526 C CA . ARG A 1 327 ? -11.979 19.491 10.032 1.00 83.56 327 ARG A CA 1
ATOM 2527 C C . ARG A 1 327 ? -12.450 18.115 9.559 1.00 83.56 327 ARG A C 1
ATOM 2529 O O . ARG A 1 327 ? -11.688 17.384 8.928 1.00 83.56 327 ARG A O 1
ATOM 2536 N N . GLU A 1 328 ? -13.695 17.771 9.864 1.00 92.12 328 GLU A N 1
ATOM 2537 C CA . GLU A 1 328 ? -14.306 16.499 9.518 1.00 92.12 328 GLU A CA 1
ATOM 2538 C C . GLU A 1 328 ? -14.498 16.365 7.997 1.00 92.12 328 GLU A C 1
ATOM 2540 O O . GLU A 1 328 ? -14.906 17.297 7.297 1.00 92.12 328 GLU A O 1
ATOM 2545 N N . SER A 1 329 ? -14.217 15.174 7.482 1.00 94.50 329 SER A N 1
ATOM 2546 C CA . SER A 1 329 ? -14.464 14.772 6.101 1.00 94.50 329 SER A CA 1
ATOM 2547 C C . SER A 1 329 ? -15.492 13.644 6.066 1.00 94.50 329 SER A C 1
ATOM 2549 O O . SER A 1 329 ? -15.557 12.806 6.966 1.00 94.50 329 SER A O 1
ATOM 2551 N N . ARG A 1 330 ? -16.306 13.618 5.010 1.00 93.19 330 ARG A N 1
ATOM 2552 C CA . ARG A 1 330 ? -17.256 12.542 4.713 1.00 93.19 330 ARG A CA 1
ATOM 2553 C C . ARG A 1 330 ? -16.883 11.831 3.422 1.00 93.19 330 ARG A C 1
ATOM 2555 O O . ARG A 1 330 ? -16.401 12.467 2.484 1.00 93.19 330 ARG A O 1
ATOM 2562 N N . ILE A 1 331 ? -17.181 10.539 3.363 1.00 94.38 331 ILE A N 1
ATOM 2563 C CA . ILE A 1 331 ? -17.062 9.727 2.152 1.00 94.38 331 ILE A CA 1
ATOM 2564 C C . ILE A 1 331 ? -18.456 9.557 1.545 1.00 94.38 331 ILE A C 1
ATOM 2566 O O . ILE A 1 331 ? -19.358 9.006 2.172 1.00 94.38 331 ILE A O 1
ATOM 2570 N N . ALA A 1 332 ? -18.648 10.051 0.324 1.00 92.06 332 ALA A N 1
ATOM 2571 C CA . ALA A 1 332 ? -19.872 9.871 -0.446 1.00 92.06 332 ALA A CA 1
ATOM 2572 C C . ALA A 1 332 ? -19.628 8.872 -1.580 1.00 92.06 332 ALA A C 1
ATOM 2574 O O . ALA A 1 332 ? -18.694 9.044 -2.361 1.00 92.06 332 ALA A O 1
ATOM 2575 N N . SER A 1 333 ? -20.470 7.844 -1.702 1.00 88.94 333 SER A N 1
ATOM 2576 C CA . SER A 1 333 ? -20.448 6.990 -2.892 1.00 88.94 333 SER A CA 1
ATOM 2577 C C . SER A 1 333 ? -21.013 7.752 -4.093 1.00 88.94 333 SER A C 1
ATOM 2579 O O . SER A 1 333 ? -21.975 8.511 -3.957 1.00 88.94 333 SER A O 1
ATOM 2581 N N . VAL A 1 334 ? -20.380 7.587 -5.251 1.00 82.94 334 VAL A N 1
ATOM 2582 C CA . VAL A 1 334 ? -20.691 8.330 -6.486 1.00 82.94 334 VAL A CA 1
ATOM 2583 C C . VAL A 1 334 ? -21.531 7.484 -7.456 1.00 82.94 334 VAL A C 1
ATOM 2585 O O . VAL A 1 334 ? -22.046 8.015 -8.437 1.00 82.94 334 VAL A O 1
ATOM 2588 N N . ASN A 1 335 ? -21.726 6.197 -7.138 1.00 61.81 335 ASN A N 1
ATOM 2589 C CA . ASN A 1 335 ? -22.435 5.207 -7.953 1.00 61.81 335 ASN A CA 1
ATOM 2590 C C . ASN A 1 335 ? -23.590 4.558 -7.190 1.00 61.81 335 ASN A C 1
ATOM 2592 O O . ASN A 1 335 ? -23.342 4.050 -6.074 1.00 61.81 335 ASN A O 1
#

Mean predicted aligned error: 4.82 Å

Solvent-accessible surface area (backbone atoms only — not comparable to full-atom values): 17802 Å² total; per-residue (Å²): 96,44,24,36,61,39,30,43,34,40,24,18,41,33,43,30,68,52,80,47,76,46,85,36,62,92,53,99,57,64,39,75,43,28,39,32,33,63,90,91,44,43,52,64,58,58,64,47,42,56,51,31,36,75,73,63,59,74,99,68,85,67,64,55,26,17,59,73,65,55,73,71,50,51,80,78,37,71,50,66,18,38,29,35,39,33,40,35,31,68,82,79,73,43,39,34,39,41,35,21,44,34,36,29,31,31,43,100,88,47,69,46,74,49,73,53,77,65,43,30,26,34,62,54,97,88,41,79,40,82,52,60,51,67,53,52,34,18,53,55,56,27,74,50,42,52,67,45,26,52,43,37,60,83,58,36,25,37,34,68,48,98,90,50,57,29,32,30,65,58,40,40,50,26,44,54,52,24,30,52,44,23,25,63,56,66,74,53,84,77,62,77,45,69,78,43,64,66,50,35,42,55,54,46,44,54,49,23,53,69,42,40,57,64,41,31,90,78,50,54,62,40,62,49,81,53,98,87,31,45,32,35,30,34,63,91,77,68,43,81,37,56,52,85,76,47,54,70,39,57,44,49,52,52,20,50,30,40,22,53,42,51,30,68,71,30,85,59,19,46,44,36,38,30,43,44,56,60,75,62,51,57,70,74,41,42,53,30,42,49,53,54,58,67,68,36,72,25,30,32,41,37,29,38,35,72,84,76,51,64,91,56,97,72,73,58,47,31,37,40,40,76,44,77,94,63,77,33,28,40,82,40,74,67,119

Radius of gyration: 20.4 Å; Cα contacts (8 Å, |Δi|>4): 720; chains: 1; bounding box: 50×47×59 Å

Organism: NCBI:txid660522